Protein AF-A0AAE4A9Z0-F1 (afdb_monomer_lite)

Radius of gyration: 30.86 Å; chains: 1; bounding box: 72×74×95 Å

Secondary structure (DSSP, 8-state):
-HHHHHHHHHHHHHHHHHHHHHHHHHHHHHHHHHT----TT------------------------------------------PPP-------------------------------------TTSS--EEEEEEEGGGEEEEEEE-TT-TT-EEEEEETTEEEEEE--TTSEEEEEEE-SSSEEEEEEE-TTS-EEEEEEE-GGGGG--------SSS------EE-TT--TTSTTEEBTTBPPPHHHHHHTSS--

Foldseek 3Di:
DVVVVVVVVVVVVVVVVVVVVCCVVCVVVVCVVVVPPDPPPDDDDDDDDDDDDDDDDDDDDDDDDDDPPPPPPPPPDDDDDDPDDPPPVDDPPDDPDDDDPDDPPDDDDDDDPDDPDPDPPPPCVVWPWEKEWDQDAPQKIWIKIATQVQAQFWKWKDKPNDTDIDGAHRRRMDIDIGHHQDQWIWIWIATPVGHIYIYIDGRNCNVLDDDDDDDDDDDDPDWDWDQPPNDDPPDQRTDTPVRHDDSVCSNVVVDDD

Sequence (257 aa):
MSRIRHIAMIVGTFSVALGIGFVMQNGDALASRFGLDAPDGTARAGAEGITQALAPAAQSAVMRMNPALTAATTERAGSGPKPALPDTGQRPTMPGAPVRLAAIETDMPPKRPSVPAKDAEINSEACPVSVAGTPEDAAIVSLRISAPCHAGSPLILHHQGLRVSARADAQGAVTLDVPALAPTAVFVAAFPDGASAVGTVRVPDTGRYDRAVLQWRGVADVMLSAYEFGAGFGEAGHIYRGNTADAARAITGEGGS

pLDDT: mean 75.92, std 2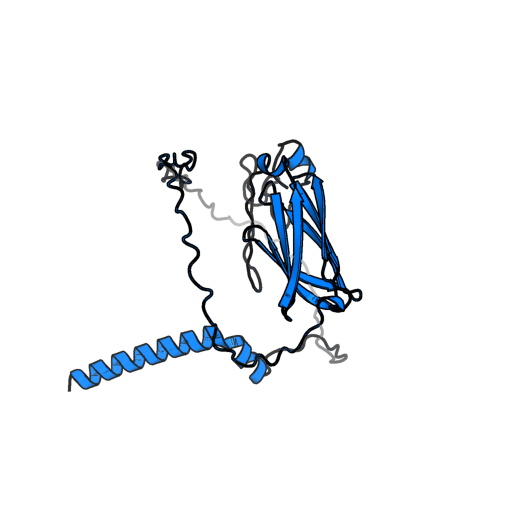2.63, range [33.03, 98.62]

Structure (mmCIF, N/CA/C/O backbone):
data_AF-A0AAE4A9Z0-F1
#
_entry.id   AF-A0AAE4A9Z0-F1
#
loop_
_atom_site.group_PDB
_atom_site.id
_atom_site.type_symbol
_atom_site.label_atom_id
_atom_site.label_alt_id
_atom_site.label_comp_id
_atom_site.label_asym_id
_atom_site.label_entity_id
_atom_site.label_seq_id
_atom_site.pdbx_PDB_ins_code
_atom_site.Cartn_x
_atom_site.Cartn_y
_atom_site.Cartn_z
_atom_site.occupancy
_atom_site.B_iso_or_equiv
_atom_site.auth_seq_id
_atom_site.auth_comp_id
_atom_site.auth_asym_id
_atom_site.auth_atom_id
_atom_site.pdbx_PDB_model_num
ATOM 1 N N . MET A 1 1 ? 11.406 60.363 14.217 1.00 56.72 1 MET A N 1
ATOM 2 C CA . MET A 1 1 ? 10.431 59.942 13.179 1.00 56.72 1 MET A CA 1
ATOM 3 C C . MET A 1 1 ? 10.826 58.690 12.375 1.00 56.72 1 MET A C 1
ATOM 5 O O . MET A 1 1 ? 9.928 58.010 11.901 1.00 56.72 1 MET A O 1
ATOM 9 N N . SER A 1 2 ? 12.112 58.321 12.246 1.00 71.00 2 SER A N 1
ATOM 10 C CA . SER A 1 2 ? 12.541 57.142 11.453 1.00 71.00 2 SER A CA 1
ATOM 11 C C . SER A 1 2 ? 12.136 55.774 12.053 1.00 71.00 2 SER A C 1
ATOM 13 O O . SER A 1 2 ? 11.613 54.916 11.347 1.00 71.00 2 SER A O 1
ATOM 15 N N . ARG A 1 3 ? 12.259 55.588 13.378 1.00 74.25 3 ARG A N 1
ATOM 16 C CA . ARG A 1 3 ? 11.953 54.300 14.041 1.00 74.25 3 ARG A CA 1
ATOM 17 C C . ARG A 1 3 ? 10.469 53.910 14.010 1.00 74.25 3 ARG A C 1
ATOM 19 O O . ARG A 1 3 ? 10.163 52.738 13.860 1.00 74.25 3 ARG A O 1
ATOM 26 N N . ILE A 1 4 ? 9.555 54.882 14.081 1.00 83.62 4 ILE A N 1
ATOM 27 C CA . ILE A 1 4 ? 8.099 54.634 14.030 1.00 83.62 4 ILE A CA 1
ATOM 28 C C . ILE A 1 4 ? 7.686 54.095 12.653 1.00 83.62 4 ILE A C 1
ATOM 30 O O . ILE A 1 4 ? 6.918 53.143 12.571 1.00 83.62 4 ILE A O 1
ATOM 34 N N . ARG A 1 5 ? 8.253 54.642 11.570 1.00 80.31 5 ARG A N 1
ATOM 35 C CA . ARG A 1 5 ? 8.020 54.145 10.203 1.00 80.31 5 ARG A CA 1
ATOM 36 C C . ARG A 1 5 ? 8.592 52.742 9.994 1.00 80.31 5 ARG A C 1
ATOM 38 O O . ARG A 1 5 ? 7.969 51.923 9.330 1.00 80.31 5 ARG A O 1
ATOM 45 N N . HIS A 1 6 ? 9.744 52.460 10.597 1.00 78.94 6 HIS A N 1
ATOM 46 C CA . HIS A 1 6 ? 10.371 51.143 10.527 1.00 78.94 6 HIS A CA 1
ATOM 47 C C . HIS A 1 6 ? 9.551 50.077 11.275 1.00 78.94 6 HIS A C 1
ATOM 49 O O . HIS A 1 6 ? 9.308 49.001 10.740 1.00 78.94 6 HIS A O 1
ATOM 55 N N . ILE A 1 7 ? 9.042 50.402 12.469 1.00 90.62 7 ILE A N 1
ATOM 56 C CA . ILE A 1 7 ? 8.152 49.511 13.230 1.00 90.62 7 ILE A CA 1
ATOM 57 C C . ILE A 1 7 ? 6.842 49.274 12.465 1.00 90.62 7 ILE A C 1
ATOM 59 O O . ILE A 1 7 ? 6.404 48.132 12.359 1.00 90.62 7 ILE A O 1
ATOM 63 N N . ALA A 1 8 ? 6.252 50.314 11.864 1.00 89.00 8 ALA A N 1
ATOM 64 C CA . ALA A 1 8 ? 5.031 50.176 11.068 1.00 89.00 8 ALA A CA 1
ATOM 65 C C . ALA A 1 8 ? 5.209 49.244 9.853 1.00 89.00 8 ALA A C 1
ATOM 67 O O . ALA A 1 8 ? 4.339 48.419 9.585 1.00 89.00 8 ALA A O 1
ATOM 68 N N . MET A 1 9 ? 6.351 49.318 9.159 1.00 89.94 9 MET A N 1
ATOM 69 C CA . MET A 1 9 ? 6.689 48.410 8.052 1.00 89.94 9 MET A CA 1
ATOM 70 C C . MET A 1 9 ? 6.815 46.949 8.508 1.00 89.94 9 MET A C 1
ATOM 72 O O . MET A 1 9 ? 6.269 46.052 7.862 1.00 89.94 9 MET A O 1
ATOM 76 N N . ILE A 1 10 ? 7.492 46.706 9.636 1.00 93.06 10 ILE A N 1
ATOM 77 C CA . ILE A 1 10 ? 7.663 45.353 10.188 1.00 93.06 10 ILE A CA 1
ATOM 78 C C . ILE A 1 10 ? 6.307 44.760 10.582 1.00 93.06 10 ILE A C 1
ATOM 80 O O . ILE A 1 10 ? 5.986 43.643 10.180 1.00 93.06 10 ILE A O 1
ATOM 84 N N . VAL A 1 11 ? 5.487 45.518 11.316 1.00 94.06 11 VAL A N 1
ATOM 85 C CA . VAL A 1 11 ? 4.162 45.060 11.764 1.00 94.06 11 VAL A CA 1
ATOM 86 C C . VAL A 1 11 ? 3.237 44.793 10.576 1.00 94.06 11 VAL A C 1
ATOM 88 O O . VAL A 1 11 ? 2.543 43.775 10.563 1.00 94.06 11 VAL A O 1
ATOM 91 N N . GLY A 1 12 ? 3.258 45.653 9.553 1.00 94.75 12 GLY A N 1
ATOM 92 C CA . GLY A 1 12 ? 2.477 45.453 8.332 1.00 94.75 12 GLY A CA 1
ATOM 93 C C . GLY A 1 12 ? 2.859 44.161 7.609 1.00 94.75 12 GLY A C 1
ATOM 94 O O . GLY A 1 12 ? 1.995 43.343 7.303 1.00 94.75 12 GLY A O 1
ATOM 95 N N . THR A 1 13 ? 4.159 43.930 7.417 1.00 92.06 13 THR A N 1
ATOM 96 C CA . THR A 1 13 ? 4.658 42.735 6.717 1.00 92.06 13 THR A CA 1
ATOM 97 C C . THR A 1 13 ? 4.323 41.460 7.488 1.00 92.06 13 THR A C 1
ATOM 99 O O . THR A 1 13 ? 3.860 40.481 6.905 1.00 92.06 13 THR A O 1
ATOM 102 N N . PHE A 1 14 ? 4.489 41.488 8.813 1.00 94.69 14 PHE A N 1
ATOM 103 C CA . PHE A 1 14 ? 4.166 40.351 9.667 1.00 94.69 14 PHE A CA 1
ATOM 104 C C . PHE A 1 14 ? 2.666 40.028 9.650 1.00 94.69 14 PHE A C 1
ATOM 106 O O . PHE A 1 14 ? 2.288 38.864 9.569 1.00 94.69 14 PHE A O 1
ATOM 113 N N . SER A 1 15 ? 1.810 41.053 9.649 1.00 94.00 15 SER A N 1
ATOM 114 C CA . SER A 1 15 ? 0.353 40.879 9.592 1.00 94.00 15 SER A CA 1
ATOM 115 C C . SER A 1 15 ? -0.101 40.248 8.273 1.00 94.00 15 SER A C 1
ATOM 117 O O . SER A 1 15 ? -0.948 39.359 8.280 1.00 94.00 15 SER A O 1
ATOM 119 N N . VAL A 1 16 ? 0.494 40.655 7.145 1.00 94.81 16 VAL A N 1
ATOM 120 C CA . VAL A 1 16 ? 0.200 40.062 5.828 1.00 94.81 16 VAL A CA 1
ATOM 121 C C . VAL A 1 16 ? 0.654 38.603 5.774 1.00 94.81 16 VAL A C 1
ATOM 123 O O . VAL A 1 16 ? -0.122 37.738 5.374 1.00 94.81 16 VAL A O 1
ATOM 126 N N . ALA A 1 17 ? 1.877 38.307 6.227 1.00 94.00 17 ALA A N 1
ATOM 127 C CA . ALA A 1 17 ? 2.399 36.941 6.246 1.00 94.00 17 ALA A CA 1
ATOM 128 C C . ALA A 1 17 ? 1.550 36.012 7.131 1.00 94.00 17 ALA A C 1
ATOM 130 O O . ALA A 1 17 ? 1.222 34.894 6.730 1.00 94.00 17 ALA A O 1
ATOM 131 N N . LEU A 1 18 ? 1.141 36.493 8.308 1.00 95.31 18 LEU A N 1
ATOM 132 C CA . LEU A 1 18 ? 0.295 35.741 9.230 1.00 95.31 18 LEU A CA 1
ATOM 133 C C . LEU A 1 18 ? -1.122 35.547 8.673 1.00 95.31 18 LEU A C 1
ATOM 135 O O . LEU A 1 18 ? -1.680 34.462 8.810 1.00 95.31 18 LEU A O 1
ATOM 139 N N . GLY A 1 19 ? -1.671 36.551 7.984 1.00 93.44 19 GLY A N 1
ATOM 140 C CA . GLY A 1 19 ? -2.956 36.447 7.290 1.00 93.44 19 GLY A CA 1
ATOM 141 C C . GLY A 1 19 ? -2.953 35.378 6.196 1.00 93.44 19 GLY A C 1
ATOM 142 O O . GLY A 1 19 ? -3.853 34.542 6.159 1.00 93.44 19 GLY A O 1
ATOM 143 N N . ILE A 1 20 ? -1.914 35.342 5.354 1.00 89.69 20 ILE A N 1
ATOM 144 C CA . ILE A 1 20 ? -1.771 34.319 4.304 1.00 89.69 20 ILE A CA 1
ATOM 145 C C . ILE A 1 20 ? -1.639 32.926 4.931 1.00 89.69 20 ILE A C 1
ATOM 147 O O . ILE A 1 20 ? -2.352 32.005 4.534 1.00 89.69 20 ILE A O 1
ATOM 151 N N . GLY A 1 21 ? -0.787 32.777 5.952 1.00 88.00 21 GLY A N 1
ATOM 152 C CA . GLY A 1 21 ? -0.628 31.509 6.667 1.00 88.00 21 GLY A CA 1
ATOM 153 C C . GLY A 1 21 ? -1.929 31.026 7.315 1.00 88.00 21 GLY A C 1
ATOM 154 O O . GLY A 1 21 ? -2.259 29.844 7.227 1.00 88.00 21 GLY A O 1
ATOM 155 N N . PHE A 1 22 ? -2.707 31.939 7.902 1.00 89.94 22 PHE A N 1
ATOM 156 C CA . PHE A 1 22 ? -3.997 31.625 8.512 1.00 89.94 22 PHE A CA 1
ATOM 157 C C . PHE A 1 22 ? -5.029 31.147 7.482 1.00 89.94 22 PHE A C 1
ATOM 159 O O . PHE A 1 22 ? -5.715 30.157 7.740 1.00 89.94 22 PHE A O 1
ATOM 166 N N . VAL A 1 23 ? -5.111 31.792 6.310 1.00 86.44 23 VAL A N 1
ATOM 167 C CA . VAL A 1 23 ? -6.012 31.373 5.220 1.00 86.44 23 VAL A CA 1
ATOM 168 C C . VAL A 1 23 ? -5.604 30.014 4.651 1.00 86.44 23 VAL A C 1
ATOM 170 O O . VAL A 1 23 ? -6.466 29.161 4.467 1.00 86.44 23 VAL A O 1
ATOM 173 N N . MET A 1 24 ? -4.308 29.766 4.437 1.00 89.00 24 MET A N 1
ATOM 174 C CA . MET A 1 24 ? -3.838 28.472 3.922 1.00 89.00 24 MET A CA 1
ATOM 175 C C . MET A 1 24 ? -4.114 27.314 4.888 1.00 89.00 24 MET A C 1
ATOM 177 O O . MET A 1 24 ? -4.364 26.198 4.445 1.00 89.00 24 MET A O 1
ATOM 181 N N . GLN A 1 25 ? -4.079 27.563 6.199 1.00 83.12 25 GLN A N 1
ATOM 182 C CA . GLN A 1 25 ? -4.311 26.526 7.208 1.00 83.12 25 GLN A CA 1
ATOM 183 C C . GLN A 1 25 ? -5.796 26.310 7.537 1.00 83.12 25 GLN A C 1
ATOM 185 O O . GLN A 1 25 ? -6.158 25.218 7.962 1.00 83.12 25 GLN A O 1
ATOM 190 N N . ASN A 1 26 ? -6.653 27.324 7.355 1.00 83.38 26 ASN A N 1
ATOM 191 C CA . ASN A 1 26 ? -8.054 27.296 7.805 1.00 83.38 26 ASN A CA 1
ATOM 192 C C . ASN A 1 26 ? -9.087 27.533 6.684 1.00 83.38 26 ASN A C 1
ATOM 194 O O . ASN A 1 26 ? -10.263 27.746 6.985 1.00 83.38 26 ASN A O 1
ATOM 198 N N . GLY A 1 27 ? -8.683 27.508 5.410 1.00 75.06 27 GLY A N 1
ATOM 199 C CA . GLY A 1 27 ? -9.557 27.783 4.259 1.00 75.06 27 GLY A CA 1
ATOM 200 C C . GLY A 1 27 ? -10.831 26.931 4.228 1.00 75.06 27 GLY A C 1
ATOM 201 O O . GLY A 1 27 ? -11.923 27.473 4.064 1.00 75.06 27 GLY A O 1
ATOM 202 N N . ASP A 1 28 ? -10.720 25.633 4.517 1.00 71.56 28 ASP A N 1
ATOM 203 C CA . ASP A 1 28 ? -11.863 24.703 4.547 1.00 71.56 28 ASP A CA 1
ATOM 204 C C . ASP A 1 28 ? -12.853 25.016 5.690 1.00 71.56 28 ASP A C 1
ATOM 206 O O . ASP A 1 28 ? -14.075 24.887 5.555 1.00 71.56 28 ASP A O 1
ATOM 210 N N . ALA A 1 29 ? -12.343 25.497 6.828 1.00 71.25 29 ALA A N 1
ATOM 211 C CA . ALA A 1 29 ? -13.162 25.908 7.969 1.00 71.25 29 ALA A CA 1
ATOM 212 C C . ALA A 1 29 ? -13.893 27.242 7.721 1.00 71.25 29 ALA A C 1
ATOM 214 O O . ALA A 1 29 ? -14.934 27.494 8.327 1.00 71.25 29 ALA A O 1
ATOM 215 N N . LEU A 1 30 ? -13.366 28.098 6.835 1.00 67.56 30 LEU A N 1
ATOM 216 C CA . LEU A 1 30 ? -14.071 29.286 6.354 1.00 67.56 30 LEU A CA 1
ATOM 217 C C . LEU A 1 30 ? -15.134 28.911 5.311 1.00 67.56 30 LEU A C 1
ATOM 219 O O . LEU A 1 30 ? -16.270 29.366 5.426 1.00 67.56 30 LEU A O 1
ATOM 223 N N . ALA A 1 31 ? -14.798 28.063 4.334 1.00 65.00 31 ALA A N 1
ATOM 224 C CA . ALA A 1 31 ? -15.710 27.652 3.262 1.00 65.00 31 ALA A CA 1
ATOM 225 C C . ALA A 1 31 ? -17.000 27.009 3.807 1.00 65.00 31 ALA A C 1
ATOM 227 O O . ALA A 1 31 ? -18.102 27.407 3.425 1.00 65.00 31 ALA A O 1
ATOM 228 N N . SER A 1 32 ? -16.866 26.132 4.808 1.00 70.31 32 SER A N 1
ATOM 229 C CA . SER A 1 32 ? -17.999 25.495 5.502 1.00 70.31 32 SER A CA 1
ATOM 230 C C . SER A 1 32 ? -18.892 26.466 6.289 1.00 70.31 32 SER A C 1
ATOM 232 O O . SER A 1 32 ? -20.053 26.161 6.551 1.00 70.31 32 SER A O 1
ATOM 234 N N . ARG A 1 33 ? -18.391 27.653 6.654 1.00 68.44 33 ARG A N 1
ATOM 235 C CA . ARG A 1 33 ? -19.165 28.689 7.364 1.00 68.44 33 ARG A CA 1
ATOM 236 C C . ARG A 1 33 ? -19.839 29.688 6.431 1.00 68.44 33 ARG A C 1
ATOM 238 O O . ARG A 1 33 ? -20.841 30.281 6.820 1.00 68.44 33 ARG A O 1
ATOM 245 N N . PHE A 1 34 ? -19.302 29.869 5.225 1.00 72.44 34 PHE A N 1
ATOM 246 C CA . PHE A 1 34 ? -19.879 30.744 4.203 1.00 72.44 34 PHE A CA 1
ATOM 247 C C . PHE A 1 34 ? -20.814 30.016 3.231 1.00 72.44 34 PHE A C 1
ATOM 249 O O . PHE A 1 34 ? -21.422 30.673 2.392 1.00 72.44 34 PHE A O 1
ATOM 256 N N . GLY A 1 35 ? -20.973 28.692 3.361 1.00 52.81 35 GLY A N 1
ATOM 257 C CA . GLY A 1 35 ? -21.965 27.925 2.602 1.00 52.81 35 GLY A CA 1
ATOM 258 C C . GLY A 1 35 ? -21.758 27.994 1.087 1.00 52.81 35 GLY A C 1
ATOM 259 O O . GLY A 1 35 ? -22.730 27.959 0.341 1.00 52.81 35 GLY A O 1
ATOM 260 N N . LEU A 1 36 ? -20.505 28.130 0.638 1.00 56.94 36 LEU A N 1
ATOM 261 C CA . LEU A 1 36 ? -20.147 28.206 -0.785 1.00 56.94 36 LEU A CA 1
ATOM 262 C C . LEU A 1 36 ? -20.011 26.827 -1.452 1.00 56.94 36 LEU A C 1
ATOM 264 O O . LEU A 1 36 ? -19.588 26.747 -2.604 1.00 56.94 36 LEU A O 1
ATOM 268 N N . ASP A 1 37 ? -20.411 25.755 -0.769 1.00 53.84 37 ASP A N 1
ATOM 269 C CA . ASP A 1 37 ? -20.602 24.454 -1.401 1.00 53.84 37 ASP A CA 1
ATOM 270 C C . ASP A 1 37 ? -21.896 24.492 -2.223 1.00 53.84 37 ASP A C 1
ATOM 272 O O . ASP A 1 37 ? -23.004 24.451 -1.684 1.00 53.84 37 ASP A O 1
ATOM 276 N N . ALA A 1 38 ? -21.751 24.598 -3.545 1.00 48.78 38 ALA A N 1
ATOM 277 C CA . ALA A 1 38 ? -22.830 24.359 -4.493 1.00 48.78 38 ALA A CA 1
ATOM 278 C C . ALA A 1 38 ? -23.310 22.898 -4.361 1.00 48.78 38 ALA A C 1
ATOM 280 O O . ALA A 1 38 ? -22.514 21.977 -4.563 1.00 48.78 38 ALA A O 1
ATOM 281 N N . PRO A 1 39 ? -24.590 22.642 -4.035 1.00 45.22 39 PRO A N 1
ATOM 282 C CA . PRO A 1 39 ? -25.128 21.293 -4.013 1.00 45.22 39 PRO A CA 1
ATOM 283 C C . PRO A 1 39 ? -25.597 20.903 -5.420 1.00 45.22 39 PRO A C 1
ATOM 285 O O . PRO A 1 39 ? -26.792 20.949 -5.719 1.00 45.22 39 PRO A O 1
ATOM 288 N N . ASP A 1 40 ? -24.684 20.470 -6.286 1.00 42.66 40 ASP A N 1
ATOM 289 C CA . ASP A 1 40 ? -25.075 19.874 -7.569 1.00 42.66 40 ASP A CA 1
ATOM 290 C C . ASP A 1 40 ? -25.454 18.403 -7.364 1.00 42.66 40 ASP A C 1
ATOM 292 O O . ASP A 1 40 ? -24.683 17.468 -7.562 1.00 42.66 40 ASP A O 1
ATOM 296 N N . GLY A 1 41 ? -26.691 18.222 -6.905 1.00 48.53 41 GLY A N 1
ATOM 297 C CA . GLY A 1 41 ? -27.319 16.920 -6.709 1.00 48.53 41 GLY A CA 1
ATOM 298 C C . GLY A 1 41 ? -28.846 16.955 -6.665 1.00 48.53 41 GLY A C 1
ATOM 299 O O . GLY A 1 41 ? -29.456 15.979 -6.239 1.00 48.53 41 GLY A O 1
ATOM 300 N N . THR A 1 42 ? -29.495 18.046 -7.091 1.00 35.31 42 THR A N 1
ATOM 301 C CA . THR A 1 42 ? -30.963 18.080 -7.191 1.00 35.31 42 THR A CA 1
ATOM 302 C C . THR A 1 42 ? -31.425 18.422 -8.598 1.00 35.31 42 THR A C 1
ATOM 304 O O . THR A 1 42 ? -31.248 19.527 -9.102 1.00 35.31 42 THR A O 1
ATOM 307 N N . ALA A 1 43 ? -32.052 17.431 -9.230 1.00 39.53 43 ALA A N 1
ATOM 308 C CA . ALA A 1 43 ? -32.836 17.606 -10.436 1.00 39.53 43 ALA A CA 1
ATOM 309 C C . ALA A 1 43 ? -33.895 18.698 -10.219 1.00 39.53 43 ALA A C 1
ATOM 311 O O . ALA A 1 43 ? -34.710 18.615 -9.297 1.00 39.53 43 ALA A O 1
ATOM 312 N N . ARG A 1 44 ? -33.921 19.695 -11.107 1.00 37.34 44 ARG A N 1
ATOM 313 C CA . ARG A 1 44 ? -35.072 20.578 -11.288 1.00 37.34 44 ARG A CA 1
ATOM 314 C C . ARG A 1 44 ? -35.492 20.544 -12.749 1.00 37.34 44 ARG A C 1
ATOM 316 O O . ARG A 1 44 ? -34.753 20.941 -13.643 1.00 37.34 44 ARG A O 1
ATOM 323 N N . ALA A 1 45 ? -36.689 20.015 -12.953 1.00 35.41 45 ALA A N 1
ATOM 324 C CA . ALA A 1 45 ? -37.441 20.124 -14.184 1.00 35.41 45 ALA A CA 1
ATOM 325 C C . ALA A 1 45 ? -37.850 21.586 -14.442 1.00 35.41 45 ALA A C 1
ATOM 327 O O . ALA A 1 45 ? -38.194 22.302 -13.502 1.00 35.41 45 ALA A O 1
ATOM 328 N N . GLY A 1 46 ? -37.886 21.959 -15.724 1.00 38.50 46 GLY A N 1
ATOM 329 C CA . GLY A 1 46 ? -38.740 23.019 -16.264 1.00 38.50 46 GLY A CA 1
ATOM 330 C C . GLY A 1 46 ? -38.194 24.446 -16.216 1.00 38.50 46 GLY A C 1
ATOM 331 O O . GLY A 1 46 ? -38.463 25.179 -15.272 1.00 38.50 46 GLY A O 1
ATOM 332 N N . ALA A 1 47 ? -37.550 24.876 -17.302 1.00 36.84 47 ALA A N 1
ATOM 333 C CA . ALA A 1 47 ? -37.663 26.248 -17.793 1.00 36.84 47 ALA A CA 1
ATOM 334 C C . ALA A 1 47 ? -37.524 26.240 -19.322 1.00 36.84 47 ALA A C 1
ATOM 336 O O . ALA A 1 47 ? -36.569 25.703 -19.882 1.00 36.84 47 ALA A O 1
ATOM 337 N N . GLU A 1 48 ? -38.553 26.764 -19.971 1.00 37.12 48 GLU A N 1
ATOM 338 C CA . GLU A 1 48 ? -38.788 26.778 -21.406 1.00 37.12 48 GLU A CA 1
ATOM 339 C C . GLU A 1 48 ? -37.845 27.739 -22.152 1.00 37.12 48 GLU A C 1
ATOM 341 O O . GLU A 1 48 ? -37.569 28.842 -21.692 1.00 37.12 48 GLU A O 1
ATOM 346 N N . GLY A 1 49 ? -37.450 27.329 -23.362 1.00 34.78 49 GLY A N 1
ATOM 347 C CA . GLY A 1 49 ? -37.392 28.206 -24.532 1.00 34.78 49 GLY A CA 1
ATOM 348 C C . GLY A 1 49 ? -36.154 29.079 -24.738 1.00 34.78 49 GLY A C 1
ATOM 349 O O . GLY A 1 49 ? -36.180 30.252 -24.395 1.00 34.78 49 GLY A O 1
ATOM 350 N N . ILE A 1 50 ? -35.177 28.576 -25.507 1.00 36.53 50 ILE A N 1
ATOM 351 C CA . ILE A 1 50 ? -34.544 29.363 -26.583 1.00 36.53 50 ILE A CA 1
ATOM 352 C C . ILE A 1 50 ? -34.334 28.446 -27.798 1.00 36.53 50 ILE A C 1
ATOM 354 O O . ILE A 1 50 ? -33.622 27.447 -27.746 1.00 36.53 50 ILE A O 1
ATOM 358 N N . THR A 1 51 ? -35.005 28.791 -28.893 1.00 33.03 51 THR A N 1
ATOM 359 C CA . THR A 1 51 ? -34.939 28.157 -30.214 1.00 33.03 51 THR A CA 1
ATOM 360 C C . THR A 1 51 ? -33.548 28.253 -30.835 1.00 33.03 51 THR A C 1
ATOM 362 O O . THR A 1 51 ? -33.002 29.344 -30.994 1.00 33.03 51 THR A O 1
ATOM 365 N N . GLN A 1 52 ? -33.018 27.111 -31.264 1.00 38.75 52 GLN A N 1
ATOM 366 C CA . GLN A 1 52 ? -31.785 26.999 -32.033 1.00 38.75 52 GLN A CA 1
ATOM 367 C C . GLN A 1 52 ? -32.117 27.130 -33.528 1.00 38.75 52 GLN A C 1
ATOM 369 O O . GLN A 1 52 ? -32.809 26.284 -34.094 1.00 38.75 52 GLN A O 1
ATOM 374 N N . ALA A 1 53 ? -31.673 28.217 -34.163 1.00 35.66 53 ALA A N 1
ATOM 375 C CA . ALA A 1 53 ? -31.847 28.426 -35.599 1.00 35.66 53 ALA A CA 1
ATOM 376 C C . ALA A 1 53 ? -30.845 27.570 -36.397 1.00 35.66 53 ALA A C 1
ATOM 378 O O . ALA A 1 53 ? -29.645 27.578 -36.122 1.00 35.66 53 ALA A O 1
ATOM 379 N N . LEU A 1 54 ? -31.357 26.837 -37.386 1.00 37.72 54 LEU A N 1
ATOM 380 C CA . LEU A 1 54 ? -30.610 25.988 -38.315 1.00 37.72 54 LEU A CA 1
ATOM 381 C C . LEU A 1 54 ? -30.321 26.709 -39.648 1.00 37.72 54 LEU A C 1
ATOM 383 O O . LEU A 1 54 ? -31.237 27.273 -40.240 1.00 37.72 54 LEU A O 1
ATOM 387 N N . ALA A 1 55 ? -29.088 26.491 -40.142 1.00 36.53 55 ALA A N 1
ATOM 388 C CA . ALA A 1 55 ? -28.643 26.402 -41.553 1.00 36.53 55 ALA A CA 1
ATOM 389 C C . ALA A 1 55 ? -28.442 27.733 -42.344 1.00 36.53 55 ALA A C 1
ATOM 391 O O . ALA A 1 55 ? -29.153 28.696 -42.077 1.00 36.53 55 ALA A O 1
ATOM 392 N N . PRO A 1 56 ? -27.490 27.823 -43.319 1.00 38.59 56 PRO A N 1
ATOM 393 C CA . PRO A 1 56 ? -27.154 26.767 -44.283 1.00 38.59 56 PRO A CA 1
ATOM 394 C C . PRO A 1 56 ? -25.665 26.463 -44.538 1.00 38.59 56 PRO A C 1
ATOM 396 O O . PRO A 1 56 ? -24.744 27.120 -44.062 1.00 38.59 56 PRO A O 1
ATOM 399 N N . ALA A 1 57 ? -25.481 25.387 -45.305 1.00 37.53 57 ALA A N 1
ATOM 400 C CA . ALA A 1 57 ? -24.226 24.771 -45.697 1.00 37.53 57 ALA A CA 1
ATOM 401 C C . ALA A 1 57 ? -23.513 25.460 -46.880 1.00 37.53 57 ALA A C 1
ATOM 403 O O . ALA A 1 57 ? -24.146 26.038 -47.759 1.00 37.53 57 ALA A O 1
ATOM 404 N N . ALA A 1 58 ? -22.197 25.216 -46.901 1.00 40.34 58 ALA A N 1
ATOM 405 C CA . ALA A 1 58 ? -21.264 25.112 -48.028 1.00 40.34 58 ALA A CA 1
ATOM 406 C C . ALA A 1 58 ? -20.950 26.355 -48.878 1.00 40.34 58 ALA A C 1
ATOM 408 O O . ALA A 1 58 ? -21.726 26.721 -49.752 1.00 40.34 58 ALA A O 1
ATOM 409 N N . GLN A 1 59 ? -19.700 26.835 -48.769 1.00 38.41 59 GLN A N 1
ATOM 410 C CA . GLN A 1 59 ? -18.870 27.166 -49.938 1.00 38.41 59 GLN A CA 1
ATOM 411 C C . GLN A 1 59 ? -17.411 26.759 -49.692 1.00 38.41 59 GLN A C 1
ATOM 413 O O . GLN A 1 59 ? -16.787 27.160 -48.711 1.00 38.41 59 GLN A O 1
ATOM 418 N N . SER A 1 60 ? -16.881 25.951 -50.609 1.00 45.03 60 SER A N 1
ATOM 419 C CA . SER A 1 60 ? -15.459 25.653 -50.746 1.00 45.03 60 SER A CA 1
ATOM 420 C C . SER A 1 60 ? -14.686 26.928 -51.082 1.00 45.03 60 SER A C 1
ATOM 422 O O . SER A 1 60 ? -15.007 27.600 -52.060 1.00 45.03 60 SER A O 1
ATOM 424 N N . ALA A 1 61 ? -13.620 27.215 -50.336 1.00 40.16 61 ALA A N 1
ATOM 425 C CA . ALA A 1 61 ? -12.588 28.158 -50.747 1.00 40.16 61 ALA A CA 1
ATOM 426 C C . ALA A 1 61 ? -11.224 27.465 -50.683 1.00 40.16 61 ALA A C 1
ATOM 428 O O . ALA A 1 61 ? -10.758 27.010 -49.641 1.00 40.16 61 ALA A O 1
ATOM 429 N N . VAL A 1 62 ? -10.635 27.348 -51.864 1.00 38.12 62 VAL A N 1
ATOM 430 C CA . VAL A 1 62 ? -9.332 26.770 -52.169 1.00 38.12 62 VAL A CA 1
ATOM 431 C C . VAL A 1 62 ? -8.212 27.688 -51.666 1.00 38.12 62 VAL A C 1
ATOM 433 O O . VAL A 1 62 ? -8.252 28.890 -51.903 1.00 38.12 62 VAL A O 1
ATOM 436 N N . MET A 1 63 ? -7.208 27.070 -51.031 1.00 37.28 63 MET A N 1
ATOM 437 C CA . MET A 1 63 ? -5.780 27.428 -50.995 1.00 37.28 63 MET A CA 1
ATOM 438 C C . MET A 1 63 ? -5.404 28.905 -50.781 1.00 37.28 63 MET A C 1
ATOM 440 O O . MET A 1 63 ? -5.517 29.717 -51.695 1.00 37.28 63 MET A O 1
ATOM 444 N N . ARG A 1 64 ? -4.720 29.186 -49.662 1.00 37.25 64 ARG A N 1
ATOM 445 C CA . ARG A 1 64 ? -3.533 30.065 -49.636 1.00 37.25 64 ARG A CA 1
ATOM 446 C C . ARG A 1 64 ? -2.665 29.774 -48.400 1.00 37.25 64 ARG A C 1
ATOM 448 O O . ARG A 1 64 ? -3.014 30.152 -47.294 1.00 37.25 64 ARG A O 1
ATOM 455 N N . MET A 1 65 ? -1.545 29.094 -48.663 1.00 42.19 65 MET A N 1
ATOM 456 C CA . MET A 1 65 ? -0.247 29.125 -47.967 1.00 42.19 65 MET A CA 1
ATOM 457 C C . MET A 1 65 ? -0.241 29.102 -46.421 1.00 42.19 65 MET A C 1
ATOM 459 O O . MET A 1 65 ? -0.384 30.131 -45.766 1.00 42.19 65 MET A O 1
ATOM 463 N N . ASN A 1 66 ? 0.094 27.941 -45.845 1.00 49.41 66 ASN A N 1
ATOM 464 C CA . ASN A 1 66 ? 0.705 27.886 -44.513 1.00 49.41 66 ASN A CA 1
ATOM 465 C C . ASN A 1 66 ? 2.039 28.656 -44.532 1.00 49.41 66 ASN A C 1
ATOM 467 O O . ASN A 1 66 ? 2.823 28.458 -45.468 1.00 49.41 66 ASN A O 1
ATOM 471 N N . PRO A 1 67 ? 2.383 29.443 -43.498 1.00 44.31 67 PRO A N 1
ATOM 472 C CA . PRO A 1 67 ? 3.782 29.722 -43.231 1.00 44.31 67 PRO A CA 1
ATOM 473 C C . PRO A 1 67 ? 4.450 28.401 -42.837 1.00 44.31 67 PRO A C 1
ATOM 475 O O . PRO A 1 67 ? 4.085 27.766 -41.847 1.00 44.31 67 PRO A O 1
ATOM 478 N N . ALA A 1 68 ? 5.411 27.963 -43.648 1.00 40.72 68 A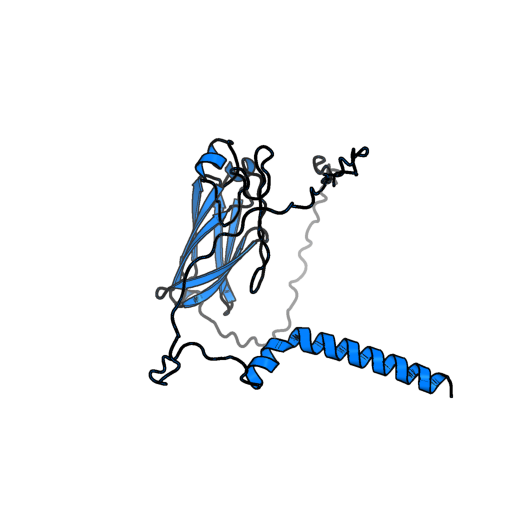LA A N 1
ATOM 479 C CA . ALA A 1 68 ? 6.331 26.909 -43.266 1.00 40.72 68 ALA A CA 1
ATOM 480 C C . ALA A 1 68 ? 7.058 27.360 -41.991 1.00 40.72 68 ALA A C 1
ATOM 482 O O . ALA A 1 68 ? 7.866 28.287 -42.021 1.00 40.72 68 ALA A O 1
ATOM 483 N N . LEU A 1 69 ? 6.750 26.721 -40.862 1.00 38.97 69 LEU A N 1
ATOM 484 C CA . LEU A 1 69 ? 7.609 26.755 -39.688 1.00 38.97 69 LEU A CA 1
ATOM 485 C C . LEU A 1 69 ? 8.856 25.952 -40.046 1.00 38.97 69 LEU A C 1
ATOM 487 O O . LEU A 1 69 ? 8.884 24.727 -39.963 1.00 38.97 69 LEU A O 1
ATOM 491 N N . THR A 1 70 ? 9.871 26.667 -40.516 1.00 42.44 70 THR A N 1
ATOM 492 C CA . THR A 1 70 ? 11.238 26.177 -40.631 1.00 42.44 70 THR A CA 1
ATOM 493 C C . THR A 1 70 ? 11.642 25.637 -39.265 1.00 42.44 70 THR A C 1
ATOM 495 O O . THR A 1 70 ? 11.800 26.398 -38.309 1.00 42.44 70 THR A O 1
ATOM 498 N N . ALA A 1 71 ? 11.768 24.314 -39.163 1.00 43.91 71 ALA A N 1
ATOM 499 C CA . ALA A 1 71 ? 12.386 23.674 -38.020 1.00 43.91 71 ALA A CA 1
ATOM 500 C C . ALA A 1 71 ? 13.810 24.224 -37.908 1.00 43.91 71 ALA A C 1
ATOM 502 O O . ALA A 1 71 ? 14.660 23.967 -38.760 1.00 43.91 71 ALA A O 1
ATOM 503 N N . ALA A 1 72 ? 14.058 25.029 -36.878 1.00 41.78 72 ALA A N 1
ATOM 504 C CA . ALA A 1 72 ? 15.411 25.352 -36.483 1.00 41.78 72 ALA A CA 1
ATOM 505 C C . ALA A 1 72 ? 16.039 24.054 -35.967 1.00 41.78 72 ALA A C 1
ATOM 507 O O . ALA A 1 72 ? 15.813 23.655 -34.823 1.00 41.78 72 ALA A O 1
ATOM 508 N N . THR A 1 73 ? 16.805 23.380 -36.826 1.00 43.38 73 THR A N 1
ATOM 509 C CA . THR A 1 73 ? 17.769 22.361 -36.413 1.00 43.38 73 THR A CA 1
ATOM 510 C C . THR A 1 73 ? 18.774 23.054 -35.510 1.00 43.38 73 THR A C 1
ATOM 512 O O . THR A 1 73 ? 19.765 23.625 -35.955 1.00 43.38 73 THR A O 1
ATOM 515 N N . THR A 1 74 ? 18.472 23.069 -34.219 1.00 40.16 74 THR A N 1
ATOM 516 C CA . THR A 1 74 ? 19.460 23.409 -33.211 1.00 40.16 74 THR A CA 1
ATOM 517 C C . THR A 1 74 ? 20.249 22.129 -33.007 1.00 40.16 74 THR A C 1
ATOM 519 O O . THR A 1 74 ? 19.763 21.199 -32.364 1.00 40.16 74 THR A O 1
ATOM 522 N N . GLU A 1 75 ? 21.439 22.050 -33.603 1.00 46.97 75 GLU A N 1
ATOM 523 C CA . GLU A 1 75 ? 22.446 21.095 -33.155 1.00 46.97 75 GLU A CA 1
ATOM 524 C C . GLU A 1 75 ? 22.678 21.351 -31.667 1.00 46.97 75 GLU A C 1
ATOM 526 O O . GLU A 1 75 ? 23.331 22.314 -31.262 1.00 46.97 75 GLU A O 1
ATOM 531 N N . ARG A 1 76 ? 22.081 20.508 -30.825 1.00 42.75 76 ARG A N 1
ATOM 532 C CA . ARG A 1 76 ? 22.331 20.526 -29.391 1.00 42.75 76 ARG A CA 1
ATOM 533 C C . ARG A 1 76 ? 23.649 19.810 -29.137 1.00 42.75 76 ARG A C 1
ATOM 535 O O . ARG A 1 76 ? 23.682 18.669 -28.691 1.00 42.75 76 ARG A O 1
ATOM 542 N N . ALA A 1 77 ? 24.741 20.505 -29.431 1.00 48.16 77 ALA A N 1
ATOM 543 C CA . ALA A 1 77 ? 26.021 20.219 -28.815 1.00 48.16 77 ALA A CA 1
ATOM 544 C C . ALA A 1 77 ? 25.905 20.528 -27.314 1.00 48.16 77 ALA A C 1
ATOM 546 O O . ALA A 1 77 ? 25.545 21.638 -26.923 1.00 48.16 77 ALA A O 1
ATOM 547 N N . GLY A 1 78 ? 26.195 19.533 -26.477 1.00 43.88 78 GLY A N 1
ATOM 548 C CA . GLY A 1 78 ? 26.333 19.709 -25.034 1.00 43.88 78 GLY A CA 1
ATOM 549 C C . GLY A 1 78 ? 25.331 18.900 -24.225 1.00 43.88 78 GLY A C 1
ATOM 550 O O . GLY A 1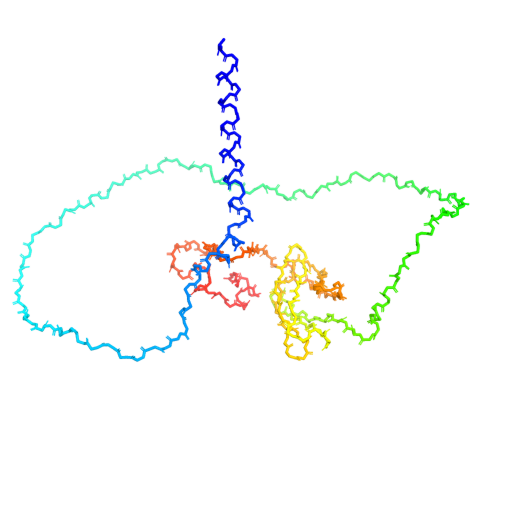 78 ? 24.258 19.381 -23.860 1.00 43.88 78 GLY A O 1
ATOM 551 N N . SER A 1 79 ? 25.738 17.676 -23.897 1.00 54.25 79 SER A N 1
ATOM 552 C CA . SER A 1 79 ? 25.250 16.911 -22.757 1.00 54.25 79 SER A CA 1
ATOM 553 C C . SER A 1 79 ? 25.254 17.797 -21.509 1.00 54.25 79 SER A C 1
ATOM 555 O O . SER A 1 79 ? 26.304 18.075 -20.933 1.00 54.25 79 SER A O 1
ATOM 557 N N . GLY A 1 80 ? 24.077 18.260 -21.093 1.00 52.88 80 GLY A N 1
ATOM 558 C CA . GLY A 1 80 ? 23.899 18.750 -19.730 1.00 52.88 80 GLY A CA 1
ATOM 559 C C . GLY A 1 80 ? 24.130 17.596 -18.747 1.00 52.88 80 GLY A C 1
ATOM 560 O O . GLY A 1 80 ? 23.926 16.435 -19.123 1.00 52.88 80 GLY A O 1
ATOM 561 N N . PRO A 1 81 ? 24.565 17.867 -17.506 1.00 53.12 81 PRO A N 1
ATOM 562 C CA . PRO A 1 81 ? 24.750 16.811 -16.527 1.00 53.12 81 PRO A CA 1
ATOM 563 C C . PRO A 1 81 ? 23.399 16.134 -16.286 1.00 53.12 81 PRO A C 1
ATOM 565 O O . PRO A 1 81 ? 22.443 16.752 -15.818 1.00 53.12 81 PRO A O 1
ATOM 568 N N . LYS A 1 82 ? 23.317 14.853 -16.652 1.00 55.91 82 LYS A N 1
ATOM 569 C CA . LYS A 1 82 ? 22.221 13.970 -16.254 1.00 55.91 82 LYS A CA 1
ATOM 570 C C . LYS A 1 82 ? 22.187 13.992 -14.718 1.00 55.91 82 LYS A C 1
ATOM 572 O O . LYS A 1 82 ? 23.261 13.859 -14.126 1.00 55.91 82 LYS A O 1
ATOM 577 N N . PRO A 1 83 ? 21.032 14.166 -14.054 1.00 49.16 83 PRO A N 1
ATOM 578 C CA . PRO A 1 83 ? 20.960 13.979 -12.612 1.00 49.16 83 PRO A CA 1
ATOM 579 C C . PRO A 1 83 ? 21.397 12.545 -12.311 1.00 49.16 83 PRO A C 1
ATOM 581 O O . PRO A 1 83 ? 20.696 11.589 -12.641 1.00 49.16 83 PRO A O 1
ATOM 584 N N . ALA A 1 84 ? 22.607 12.385 -11.786 1.00 56.91 84 ALA A N 1
ATOM 585 C CA . ALA A 1 84 ? 23.079 11.101 -11.313 1.00 56.91 84 ALA A CA 1
ATOM 586 C C . ALA A 1 84 ? 22.358 10.827 -9.994 1.00 56.91 84 ALA A C 1
ATOM 588 O O . ALA A 1 84 ? 22.429 11.642 -9.070 1.00 56.91 84 ALA A O 1
ATOM 589 N N . LEU A 1 85 ? 21.651 9.699 -9.907 1.00 53.31 85 LEU A N 1
ATOM 590 C CA . LEU A 1 85 ? 21.306 9.166 -8.597 1.00 53.31 85 LEU A CA 1
ATOM 591 C C . LEU A 1 85 ? 22.623 8.916 -7.845 1.00 53.31 85 LEU A C 1
ATOM 593 O O . LEU A 1 85 ? 23.578 8.435 -8.463 1.00 53.31 85 LEU A O 1
ATOM 597 N N . PRO A 1 86 ? 22.711 9.259 -6.549 1.00 55.97 86 PRO A N 1
ATOM 598 C CA . PRO A 1 86 ? 23.888 8.935 -5.764 1.00 55.97 86 PRO A CA 1
ATOM 599 C C . PRO A 1 86 ? 24.102 7.422 -5.804 1.00 55.97 86 PRO A C 1
ATOM 601 O O . PRO A 1 86 ? 23.180 6.650 -5.532 1.00 55.97 86 PRO A O 1
ATOM 604 N N . ASP A 1 87 ? 25.318 7.012 -6.156 1.00 61.97 87 ASP A N 1
ATOM 605 C CA . ASP A 1 87 ? 25.748 5.627 -6.039 1.00 61.97 87 ASP A CA 1
ATOM 606 C C . ASP A 1 87 ? 25.691 5.239 -4.556 1.00 61.97 87 ASP A C 1
ATOM 608 O O . ASP A 1 87 ? 26.521 5.642 -3.741 1.00 61.97 87 ASP A O 1
ATOM 612 N N . THR A 1 88 ? 24.631 4.527 -4.187 1.00 61.06 88 THR A N 1
ATOM 613 C CA . THR A 1 88 ? 24.426 3.992 -2.837 1.00 61.06 88 THR A CA 1
ATOM 614 C C . THR A 1 88 ? 24.882 2.534 -2.745 1.00 61.06 88 THR A C 1
ATOM 616 O O . THR A 1 88 ? 24.569 1.849 -1.774 1.00 61.06 88 THR A O 1
ATOM 619 N N . GLY A 1 89 ? 25.687 2.061 -3.710 1.00 54.31 89 GLY A N 1
ATOM 620 C CA . GLY A 1 89 ? 26.252 0.712 -3.723 1.00 54.31 89 GLY A CA 1
ATOM 621 C C . GLY A 1 89 ? 27.199 0.405 -2.558 1.00 54.31 89 GLY A C 1
ATOM 622 O O . GLY A 1 89 ? 27.469 -0.764 -2.272 1.00 54.31 89 GLY A O 1
ATOM 623 N N . GLN A 1 90 ? 27.662 1.417 -1.820 1.00 51.59 90 GLN A N 1
ATOM 624 C CA . GLN A 1 90 ? 28.498 1.202 -0.647 1.00 51.59 90 GLN A CA 1
ATOM 625 C C . GLN A 1 90 ? 27.633 1.001 0.603 1.00 51.59 90 GLN A C 1
ATOM 627 O O . GLN A 1 90 ? 27.226 1.950 1.277 1.00 51.59 90 GLN A O 1
ATOM 632 N N . ARG A 1 91 ? 27.391 -0.266 0.958 1.00 50.94 91 ARG A N 1
ATOM 633 C CA . ARG A 1 91 ? 26.922 -0.618 2.304 1.00 50.94 91 ARG A CA 1
ATOM 634 C C . ARG A 1 91 ? 27.928 -0.034 3.315 1.00 50.94 91 ARG A C 1
ATOM 636 O O . ARG A 1 91 ? 29.118 -0.325 3.181 1.00 50.94 91 ARG A O 1
ATOM 643 N N . PRO A 1 92 ? 27.513 0.768 4.312 1.00 52.44 92 PRO A N 1
ATOM 644 C CA . PRO A 1 92 ? 28.436 1.252 5.329 1.00 52.44 92 PRO A CA 1
ATOM 645 C C . PRO A 1 92 ? 29.066 0.058 6.049 1.00 52.44 92 PRO A C 1
ATOM 647 O O . PRO A 1 92 ? 28.368 -0.721 6.700 1.00 52.44 92 PRO A O 1
ATOM 650 N N . THR A 1 93 ? 30.383 -0.105 5.934 1.00 57.09 93 THR A N 1
ATOM 651 C CA . THR A 1 93 ? 31.119 -1.048 6.778 1.00 57.09 93 THR A CA 1
ATOM 652 C C . THR A 1 93 ? 31.102 -0.492 8.193 1.00 57.09 93 THR A C 1
ATOM 654 O O . THR A 1 93 ? 31.817 0.460 8.502 1.00 57.09 93 THR A O 1
ATOM 657 N N . MET A 1 94 ? 30.259 -1.062 9.053 1.00 55.62 94 MET A N 1
ATOM 658 C CA . MET A 1 94 ? 30.293 -0.783 10.485 1.00 55.62 94 MET A CA 1
ATOM 659 C C . MET A 1 94 ? 31.642 -1.251 11.048 1.00 55.62 94 MET A C 1
ATOM 661 O O . MET A 1 94 ? 31.965 -2.435 10.923 1.00 55.62 94 MET A O 1
ATOM 665 N N . PRO A 1 95 ? 32.428 -0.380 11.703 1.00 63.97 95 PRO A N 1
ATOM 666 C CA . PRO A 1 95 ? 33.526 -0.834 12.538 1.00 63.97 95 PRO A CA 1
ATOM 667 C C . PRO A 1 95 ? 32.945 -1.700 13.659 1.00 63.97 95 PRO A C 1
ATOM 669 O O . PRO A 1 95 ? 32.043 -1.266 14.378 1.00 63.97 95 PRO A O 1
ATOM 672 N N . GLY A 1 96 ? 33.440 -2.930 13.800 1.00 58.41 96 GLY A N 1
ATOM 673 C CA . GLY A 1 96 ? 33.083 -3.804 14.912 1.00 58.41 96 GLY A CA 1
ATOM 674 C C . GLY A 1 96 ? 33.593 -3.216 16.225 1.00 58.41 96 GLY A C 1
ATOM 675 O O . GLY A 1 96 ? 34.721 -3.484 16.630 1.00 58.41 96 GLY A O 1
ATOM 676 N N . ALA A 1 97 ? 32.779 -2.393 16.884 1.00 64.19 97 ALA A N 1
ATOM 677 C CA . ALA A 1 97 ? 33.033 -1.998 18.260 1.00 64.19 97 ALA A CA 1
ATOM 678 C C . ALA A 1 97 ? 32.889 -3.242 19.156 1.00 64.19 97 ALA A C 1
ATOM 680 O O . ALA A 1 97 ? 31.920 -3.992 18.994 1.00 64.19 97 ALA A O 1
ATOM 681 N N . PRO A 1 98 ? 33.818 -3.500 20.094 1.00 58.78 98 PRO A N 1
ATOM 682 C CA . PRO A 1 98 ? 33.676 -4.628 20.999 1.00 58.78 98 PRO A CA 1
ATOM 683 C C . PRO A 1 98 ? 32.427 -4.428 21.859 1.00 58.78 98 PRO A C 1
ATOM 685 O O . PRO A 1 98 ? 32.281 -3.414 22.544 1.00 58.78 98 PRO A O 1
ATOM 688 N N . VAL A 1 99 ? 31.534 -5.417 21.825 1.00 59.00 99 VAL A N 1
ATOM 689 C CA . VAL A 1 99 ? 30.368 -5.491 22.705 1.00 59.00 99 VAL A CA 1
ATOM 690 C C . VAL A 1 99 ? 30.869 -5.561 24.145 1.00 59.00 99 VAL A C 1
ATOM 692 O O . VAL A 1 99 ? 31.383 -6.585 24.592 1.00 59.00 99 VAL A O 1
A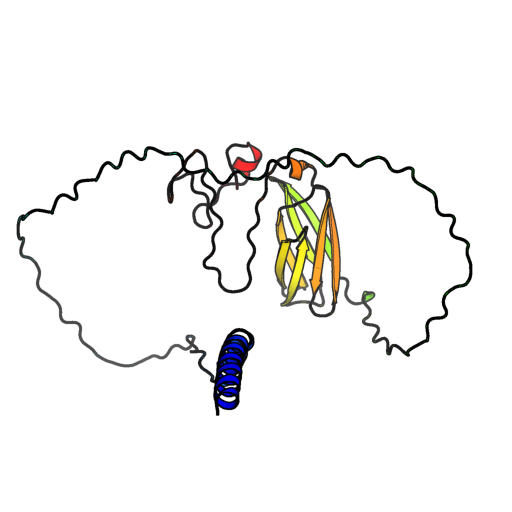TOM 695 N N . ARG A 1 100 ? 30.742 -4.457 24.882 1.00 56.03 100 ARG A N 1
ATOM 696 C CA . ARG A 1 100 ? 30.867 -4.464 26.338 1.00 56.03 100 ARG A CA 1
ATOM 697 C C . ARG A 1 100 ? 29.490 -4.767 26.908 1.00 56.03 100 ARG A C 1
ATOM 699 O O . ARG A 1 100 ? 28.581 -3.951 26.802 1.00 56.03 100 ARG A O 1
ATOM 706 N N . LEU A 1 101 ? 29.346 -5.957 27.484 1.00 51.22 101 LEU A N 1
ATOM 707 C CA . LEU A 1 101 ? 28.194 -6.311 28.305 1.00 51.22 101 LEU A CA 1
ATOM 708 C C . LEU A 1 101 ? 28.177 -5.368 29.513 1.00 51.22 101 LEU A C 1
ATOM 710 O O . LEU A 1 101 ? 29.033 -5.468 30.390 1.00 51.22 101 LEU A O 1
ATOM 714 N N . ALA A 1 102 ? 27.237 -4.425 29.534 1.00 46.22 102 ALA A N 1
ATOM 715 C CA . ALA A 1 102 ? 26.920 -3.690 30.746 1.00 46.22 102 ALA A CA 1
ATOM 716 C C . ALA A 1 102 ? 26.161 -4.648 31.672 1.00 46.22 102 ALA A C 1
ATOM 718 O O . ALA A 1 102 ? 25.071 -5.111 31.334 1.00 46.22 102 ALA A O 1
ATOM 719 N N . ALA A 1 103 ? 26.758 -4.982 32.814 1.00 49.25 103 ALA A N 1
ATOM 720 C CA . ALA A 1 103 ? 26.037 -5.638 33.889 1.00 49.25 103 ALA A CA 1
ATOM 721 C C . ALA A 1 103 ? 25.000 -4.646 34.434 1.00 49.25 103 ALA A C 1
ATOM 723 O O . ALA A 1 103 ? 25.350 -3.539 34.836 1.00 49.25 103 ALA A O 1
ATOM 724 N N . ILE A 1 104 ? 23.725 -5.031 34.409 1.00 46.84 104 ILE A N 1
ATOM 725 C CA . ILE A 1 104 ? 22.675 -4.324 35.139 1.00 46.84 104 ILE A CA 1
ATOM 726 C C . ILE A 1 104 ? 22.862 -4.678 36.613 1.00 46.84 104 ILE A C 1
ATOM 728 O O . ILE A 1 104 ? 22.546 -5.789 37.041 1.00 46.84 104 ILE A O 1
ATOM 732 N N . GLU A 1 105 ? 23.393 -3.736 37.388 1.00 57.19 105 GLU A N 1
ATOM 733 C CA . GLU A 1 105 ? 23.197 -3.738 38.832 1.00 57.19 105 GLU A CA 1
ATOM 734 C C . GLU A 1 105 ? 21.705 -3.539 39.090 1.00 57.19 105 GLU A C 1
ATOM 736 O O . GLU A 1 105 ? 21.091 -2.548 38.691 1.00 57.19 105 GLU A O 1
ATOM 741 N N . THR A 1 106 ? 21.099 -4.568 39.674 1.00 55.25 106 THR A N 1
ATOM 742 C CA . THR A 1 106 ? 19.694 -4.556 40.058 1.00 55.25 106 THR A CA 1
ATOM 743 C C . THR A 1 106 ? 19.588 -3.742 41.335 1.00 55.25 106 THR A C 1
ATOM 745 O O . THR A 1 106 ? 19.714 -4.298 42.422 1.00 55.25 106 THR A O 1
ATOM 748 N N . ASP A 1 107 ? 19.380 -2.434 41.205 1.00 51.09 107 ASP A N 1
ATOM 749 C CA . ASP A 1 107 ? 19.006 -1.602 42.342 1.00 51.09 107 ASP A CA 1
ATOM 750 C C . ASP A 1 107 ? 17.681 -0.877 42.074 1.00 51.09 107 ASP A C 1
ATOM 752 O O . ASP A 1 107 ? 17.549 -0.071 41.156 1.00 51.09 107 ASP A O 1
ATOM 756 N N . MET A 1 108 ? 16.706 -1.251 42.905 1.00 46.69 108 MET A N 1
ATOM 757 C CA . MET A 1 108 ? 15.457 -0.577 43.261 1.00 46.69 108 MET A CA 1
ATOM 758 C C . MET A 1 108 ? 14.467 -0.165 42.138 1.00 46.69 108 MET A C 1
ATOM 760 O O . MET A 1 108 ? 14.763 0.684 41.298 1.00 46.69 108 MET A O 1
ATOM 764 N N . PRO A 1 109 ? 13.208 -0.661 42.153 1.00 57.53 109 PRO A N 1
ATOM 765 C CA . PRO A 1 109 ? 12.198 -0.202 41.203 1.00 57.53 109 PRO A CA 1
ATOM 766 C C . PRO A 1 109 ? 11.837 1.276 41.454 1.00 57.53 109 PRO A C 1
ATOM 768 O O . PRO A 1 109 ? 11.574 1.659 42.600 1.00 57.53 109 PRO A O 1
ATOM 771 N N . PRO A 1 110 ? 11.747 2.123 40.410 1.00 47.91 110 PRO A N 1
ATOM 772 C CA . PRO A 1 110 ? 11.300 3.498 40.569 1.00 47.91 110 PRO A CA 1
ATOM 773 C C . PRO A 1 110 ? 9.820 3.514 40.966 1.00 47.91 110 PRO A C 1
ATOM 775 O O . PRO A 1 110 ? 8.940 3.076 40.219 1.00 47.91 110 PRO A O 1
ATOM 778 N N . LYS A 1 111 ? 9.529 4.052 42.153 1.00 49.25 111 LYS A N 1
ATOM 779 C CA . LYS A 1 111 ? 8.162 4.319 42.607 1.00 49.25 111 LYS A CA 1
ATOM 780 C C . LYS A 1 111 ? 7.567 5.430 41.740 1.00 49.25 111 LYS A C 1
ATOM 782 O O . LYS A 1 111 ? 7.857 6.607 41.941 1.00 49.25 111 LYS A O 1
ATOM 787 N N . ARG A 1 112 ? 6.738 5.057 40.762 1.00 53.88 112 ARG A N 1
ATOM 788 C CA . ARG A 1 112 ? 5.926 6.015 40.000 1.00 53.88 112 ARG A CA 1
ATOM 789 C C . ARG A 1 112 ? 4.911 6.679 40.943 1.00 53.88 112 ARG A C 1
ATOM 791 O O . ARG A 1 112 ? 4.242 5.958 41.686 1.00 53.88 112 ARG A O 1
ATOM 798 N N . PRO A 1 113 ? 4.757 8.013 40.928 1.00 49.47 113 PRO A N 1
ATOM 799 C CA . PRO A 1 113 ? 3.613 8.645 41.568 1.00 49.47 113 PRO A CA 1
ATOM 800 C C . PRO A 1 113 ? 2.339 8.169 40.862 1.00 49.47 113 PRO A C 1
ATOM 802 O O . PRO A 1 113 ? 2.184 8.329 39.652 1.00 49.47 113 PRO A O 1
ATOM 805 N N . SER A 1 114 ? 1.448 7.537 41.622 1.00 45.44 114 SER A N 1
ATOM 806 C CA . SER A 1 114 ? 0.135 7.104 41.157 1.00 45.44 114 SER A CA 1
ATOM 807 C C . SER A 1 114 ? -0.744 8.334 40.943 1.00 45.44 114 SER A C 1
ATOM 809 O O . SER A 1 114 ? -1.330 8.867 41.885 1.00 45.44 114 SER A O 1
ATOM 811 N N . VAL A 1 115 ? -0.824 8.797 39.701 1.00 50.44 115 VAL A N 1
ATOM 812 C CA . VAL A 1 115 ? -1.977 9.576 39.250 1.00 50.44 115 VAL A CA 1
ATOM 813 C C . VAL A 1 115 ? -3.113 8.566 39.077 1.00 50.44 115 VAL A C 1
ATOM 815 O O . VAL A 1 115 ? -2.879 7.544 38.431 1.00 50.44 115 VAL A O 1
ATOM 818 N N . PRO A 1 116 ? -4.310 8.777 39.652 1.00 45.22 116 PRO A N 1
ATOM 819 C CA . PRO A 1 116 ? -5.446 7.921 39.354 1.00 45.22 116 PRO A CA 1
ATOM 820 C C . PRO A 1 116 ? -5.799 8.109 37.877 1.00 45.22 116 PRO A C 1
ATOM 822 O O . PRO A 1 116 ? -6.448 9.083 37.492 1.00 45.22 116 PRO A O 1
ATOM 825 N N . ALA A 1 117 ? -5.325 7.188 37.040 1.00 50.44 117 ALA A N 1
ATOM 826 C CA . ALA A 1 117 ? -5.902 6.976 35.734 1.00 50.44 117 ALA A CA 1
ATOM 827 C C . ALA A 1 117 ? -7.323 6.482 35.996 1.00 50.44 117 ALA A C 1
ATOM 829 O O . ALA A 1 117 ? -7.546 5.437 36.604 1.00 50.44 117 ALA A O 1
ATOM 830 N N . LYS A 1 118 ? -8.306 7.295 35.617 1.00 46.00 118 LYS A N 1
ATOM 831 C CA . LYS A 1 118 ? -9.654 6.793 35.411 1.00 46.00 118 LYS A CA 1
ATOM 832 C C . LYS A 1 118 ? -9.562 5.946 34.149 1.00 46.00 118 LYS A C 1
ATOM 834 O O . LYS A 1 118 ? -9.777 6.455 33.053 1.00 46.00 118 LYS A O 1
ATOM 839 N N . ASP A 1 119 ? -9.137 4.702 34.328 1.00 41.34 119 ASP A N 1
ATOM 840 C CA . ASP A 1 119 ? -9.114 3.697 33.283 1.00 41.34 119 ASP A CA 1
ATOM 841 C C . ASP A 1 119 ? -10.566 3.495 32.851 1.00 41.34 119 ASP A C 1
ATOM 843 O O . ASP A 1 119 ? -11.365 2.828 33.505 1.00 41.34 119 ASP A O 1
ATOM 847 N N . ALA A 1 120 ? -10.946 4.157 31.762 1.00 47.19 120 ALA A N 1
ATOM 848 C CA . ALA A 1 120 ? -11.965 3.595 30.908 1.00 47.19 120 ALA A CA 1
ATOM 849 C C . ALA A 1 120 ? -11.307 2.360 30.289 1.00 47.19 120 ALA A C 1
ATOM 851 O O . ALA A 1 120 ? -10.600 2.470 29.288 1.00 47.19 120 ALA A O 1
ATOM 852 N N . GLU A 1 121 ? -11.478 1.207 30.937 1.00 43.47 121 GLU A N 1
ATOM 853 C CA . GLU A 1 121 ? -11.292 -0.094 30.304 1.00 43.47 121 GLU A CA 1
ATOM 854 C C . GLU A 1 121 ? -12.209 -0.135 29.078 1.00 43.47 121 GLU A C 1
ATOM 856 O O . GLU A 1 121 ? -13.378 -0.515 29.137 1.00 43.47 121 GLU A O 1
ATOM 861 N N . ILE A 1 122 ? -11.687 0.299 27.935 1.00 50.00 122 ILE A N 1
ATOM 862 C CA . ILE A 1 122 ? -12.183 -0.199 26.666 1.00 50.00 122 ILE A CA 1
ATOM 863 C C . ILE A 1 122 ? -11.670 -1.630 26.618 1.00 50.00 122 ILE A C 1
ATOM 865 O O . ILE A 1 122 ? -10.488 -1.863 26.372 1.00 50.00 122 ILE A O 1
ATOM 869 N N . ASN A 1 123 ? -12.555 -2.572 26.942 1.00 46.72 123 ASN A N 1
ATOM 870 C CA . ASN A 1 123 ? -12.314 -4.002 26.806 1.00 46.72 123 ASN A CA 1
ATOM 871 C C . ASN A 1 123 ? -11.934 -4.308 25.351 1.00 46.72 123 ASN A C 1
ATOM 873 O O . ASN A 1 123 ? -12.797 -4.565 24.513 1.00 46.72 123 ASN A O 1
ATOM 877 N N . SER A 1 124 ? -10.639 -4.298 25.045 1.00 54.56 124 SER A N 1
ATOM 878 C CA . SER A 1 124 ? -10.087 -4.728 23.757 1.00 54.56 124 SER A CA 1
ATOM 879 C C . SER A 1 124 ? -10.357 -6.214 23.480 1.00 54.56 124 SER A C 1
ATOM 881 O O . SER A 1 124 ? -10.298 -6.640 22.330 1.00 54.56 124 SER A O 1
ATOM 883 N N . GLU A 1 125 ? -10.745 -6.988 24.501 1.00 57.62 125 GLU A N 1
ATOM 884 C CA . GLU A 1 125 ? -11.262 -8.354 24.355 1.00 57.62 125 GLU A CA 1
ATOM 885 C C . GLU A 1 125 ? -12.681 -8.413 23.756 1.00 57.62 125 GLU A C 1
ATOM 887 O O . GLU A 1 125 ? -13.043 -9.415 23.145 1.00 57.62 125 GLU A O 1
ATOM 892 N N . ALA A 1 126 ? -13.486 -7.349 23.873 1.00 67.62 126 ALA A N 1
ATOM 893 C CA . ALA A 1 126 ? -14.864 -7.330 23.371 1.00 67.62 126 ALA A CA 1
ATOM 894 C C . ALA A 1 126 ? -14.967 -6.975 21.877 1.00 67.62 126 ALA A C 1
ATOM 896 O O . ALA A 1 126 ? -16.025 -7.165 21.274 1.00 67.62 126 ALA A O 1
ATOM 897 N N . CYS A 1 127 ? -13.887 -6.467 21.272 1.00 81.62 127 CYS A N 1
ATOM 898 C CA . CYS A 1 127 ? -13.845 -6.154 19.850 1.00 81.62 127 CYS A CA 1
ATOM 899 C C . CYS A 1 127 ? -12.455 -6.390 19.237 1.00 81.62 127 CYS A C 1
ATOM 901 O O . CYS A 1 127 ? -11.677 -5.446 19.076 1.00 81.62 127 CYS A O 1
ATOM 903 N N . PRO A 1 128 ? -12.109 -7.642 18.893 1.00 90.19 128 PRO A N 1
ATOM 904 C CA . PRO A 1 128 ? -10.795 -7.939 18.351 1.00 90.19 128 PRO A CA 1
ATOM 905 C C . PRO A 1 128 ? -10.646 -7.358 16.943 1.00 90.19 128 PRO A C 1
ATOM 907 O O . PRO A 1 128 ? -11.449 -7.631 16.048 1.00 90.19 128 PRO A O 1
ATOM 910 N N . VAL A 1 129 ? -9.569 -6.602 16.738 1.00 96.44 129 VAL A N 1
ATOM 911 C CA . VAL A 1 129 ? -9.074 -6.253 15.406 1.00 96.44 129 VAL A CA 1
ATOM 912 C C . VAL A 1 129 ? -7.993 -7.263 15.030 1.00 96.44 129 VAL A C 1
ATOM 914 O O . VAL A 1 129 ? -7.128 -7.592 15.841 1.00 96.44 129 VAL A O 1
ATOM 917 N N . SER A 1 130 ? -8.010 -7.755 13.796 1.00 97.62 130 SER A N 1
ATOM 918 C CA . SER A 1 130 ? -6.983 -8.671 13.289 1.00 97.62 130 SER A CA 1
ATOM 919 C C . SER A 1 130 ? -6.561 -8.303 11.875 1.00 97.62 130 SER A C 1
ATOM 921 O O . SER A 1 130 ? -7.403 -7.891 11.077 1.00 97.62 130 SER A O 1
ATOM 923 N N . VAL A 1 131 ? -5.286 -8.523 11.556 1.00 98.56 131 VAL A N 1
ATOM 924 C CA . VAL A 1 131 ? -4.739 -8.415 10.199 1.00 98.56 131 VAL A CA 1
ATOM 925 C C . VAL A 1 131 ? -4.146 -9.763 9.812 1.00 98.56 131 VAL A C 1
ATOM 927 O O . VAL A 1 131 ? -3.259 -10.273 10.492 1.00 98.56 131 VAL A O 1
ATOM 930 N N . ALA A 1 132 ? -4.619 -10.319 8.705 1.00 98.12 132 ALA A N 1
ATOM 931 C CA . ALA A 1 132 ? -4.040 -11.480 8.049 1.00 98.12 132 ALA A CA 1
ATOM 932 C C . ALA A 1 132 ? -3.596 -11.087 6.639 1.00 98.12 132 ALA A C 1
ATOM 934 O O . ALA A 1 132 ? -4.147 -10.160 6.045 1.00 98.12 132 ALA A O 1
ATOM 935 N N . GLY A 1 133 ? -2.608 -11.791 6.099 1.00 97.75 133 GLY A N 1
ATOM 936 C CA . GLY A 1 133 ? -2.147 -11.545 4.743 1.00 97.75 133 GLY A CA 1
ATOM 937 C C . GLY A 1 133 ? -1.539 -12.778 4.107 1.00 97.75 133 GLY A C 1
ATOM 938 O O . GLY A 1 133 ? -0.915 -13.587 4.795 1.00 97.75 133 GLY A O 1
ATOM 939 N N . THR A 1 134 ? -1.712 -12.881 2.795 1.00 98.19 134 THR A N 1
ATOM 940 C CA . THR A 1 134 ? -1.153 -13.949 1.965 1.00 98.19 134 THR A CA 1
ATOM 941 C C . THR A 1 134 ? -0.217 -13.314 0.939 1.00 98.19 134 THR A C 1
ATOM 943 O O . THR A 1 134 ? -0.616 -12.338 0.300 1.00 98.19 134 THR A O 1
ATOM 946 N N . PRO A 1 135 ? 1.040 -13.778 0.818 1.00 97.06 135 PRO A N 1
ATOM 947 C CA . PRO A 1 135 ? 1.921 -13.319 -0.245 1.00 97.06 135 PRO A CA 1
ATOM 948 C C . PRO A 1 135 ? 1.407 -13.825 -1.594 1.00 97.06 135 PRO A C 1
ATOM 950 O O . PRO A 1 135 ? 1.045 -14.991 -1.720 1.00 97.06 135 PRO A O 1
ATOM 953 N N . GLU A 1 136 ? 1.421 -12.944 -2.581 1.00 94.56 136 GLU A N 1
ATOM 954 C CA . GLU A 1 136 ? 0.997 -13.185 -3.955 1.00 94.56 136 GLU A CA 1
ATOM 955 C C . GLU A 1 136 ? 2.163 -12.928 -4.919 1.00 94.56 136 GLU A C 1
ATOM 957 O O . GLU A 1 136 ? 3.248 -12.459 -4.536 1.00 94.56 136 GLU A O 1
ATOM 962 N N . ASP A 1 137 ? 1.917 -13.210 -6.196 1.00 91.69 137 ASP A N 1
ATOM 963 C CA . ASP A 1 137 ? 2.842 -12.911 -7.279 1.00 91.69 137 ASP A CA 1
ATOM 964 C C . ASP A 1 137 ? 3.249 -11.430 -7.318 1.00 91.69 137 ASP A C 1
ATOM 966 O O . ASP A 1 137 ? 2.635 -10.540 -6.721 1.00 91.69 137 ASP A O 1
ATOM 970 N N . ALA A 1 138 ? 4.358 -11.163 -8.010 1.00 91.44 138 ALA A N 1
ATOM 971 C CA . ALA A 1 138 ? 4.951 -9.834 -8.103 1.00 91.44 138 ALA A CA 1
ATOM 972 C C . ALA A 1 138 ? 5.262 -9.186 -6.737 1.00 91.44 138 ALA A C 1
ATOM 974 O O . ALA A 1 138 ? 5.377 -7.969 -6.669 1.00 91.44 138 ALA A O 1
ATOM 975 N N . ALA A 1 139 ? 5.414 -9.970 -5.655 1.00 94.44 139 ALA A N 1
ATOM 976 C CA . ALA A 1 139 ? 5.617 -9.508 -4.274 1.00 94.44 139 ALA A CA 1
ATOM 977 C C . ALA A 1 139 ? 4.491 -8.594 -3.750 1.00 94.44 139 ALA A C 1
ATOM 979 O O . ALA A 1 139 ? 4.731 -7.605 -3.037 1.00 94.44 139 ALA A O 1
ATOM 980 N N . ILE A 1 140 ? 3.258 -8.875 -4.153 1.00 94.62 140 ILE A N 1
ATOM 981 C CA . ILE A 1 140 ? 2.050 -8.277 -3.586 1.00 94.62 140 ILE A CA 1
ATOM 982 C C . ILE A 1 140 ? 1.631 -9.079 -2.346 1.00 94.62 140 ILE A C 1
ATOM 984 O O . ILE A 1 140 ? 1.993 -10.240 -2.187 1.00 94.62 140 ILE A O 1
ATOM 988 N N . VAL A 1 141 ? 0.922 -8.449 -1.414 1.00 97.81 141 VAL A N 1
ATOM 989 C CA . VAL A 1 141 ? 0.285 -9.130 -0.286 1.00 97.81 141 VAL A CA 1
ATOM 990 C C . VAL A 1 141 ? -1.201 -8.847 -0.348 1.00 97.81 141 VAL A C 1
ATOM 992 O O . VAL A 1 141 ? -1.601 -7.686 -0.237 1.00 97.81 141 VAL A O 1
ATOM 995 N N . SER A 1 142 ? -2.004 -9.901 -0.469 1.00 98.06 142 SER A N 1
ATOM 996 C CA . SER A 1 142 ? -3.446 -9.796 -0.292 1.00 98.06 142 SER A CA 1
ATOM 997 C C . SER A 1 142 ? -3.760 -9.779 1.198 1.00 98.06 142 SER A C 1
ATOM 999 O O . SER A 1 142 ? -3.518 -10.755 1.915 1.00 98.06 142 SER A O 1
ATOM 1001 N N . LEU A 1 143 ? -4.226 -8.635 1.695 1.00 98.44 143 LEU A N 1
ATOM 1002 C CA . LEU A 1 143 ? -4.524 -8.407 3.104 1.00 98.44 143 LEU A CA 1
ATOM 1003 C C . LEU A 1 143 ? -6.009 -8.559 3.387 1.00 98.44 143 LEU A C 1
ATOM 1005 O O . LEU A 1 143 ? -6.860 -8.089 2.635 1.00 98.44 143 LEU A O 1
ATOM 1009 N N . ARG A 1 144 ? -6.307 -9.116 4.560 1.00 98.31 144 ARG A N 1
ATOM 1010 C CA . ARG A 1 144 ? -7.632 -9.116 5.168 1.00 98.31 144 ARG A CA 1
ATOM 1011 C C . ARG A 1 144 ? -7.552 -8.550 6.576 1.00 98.31 144 ARG A C 1
ATOM 1013 O O . ARG A 1 144 ? -6.861 -9.089 7.438 1.00 98.31 144 ARG A O 1
ATOM 1020 N N . ILE A 1 145 ? -8.301 -7.485 6.813 1.00 98.50 145 ILE A N 1
ATOM 1021 C CA . ILE A 1 145 ? -8.473 -6.861 8.121 1.00 98.50 145 ILE A CA 1
ATOM 1022 C C . ILE A 1 145 ? -9.895 -7.169 8.583 1.00 98.50 145 ILE A C 1
ATOM 1024 O O . ILE A 1 145 ? -10.837 -7.033 7.804 1.00 98.50 145 ILE A O 1
ATOM 1028 N N . SER A 1 146 ? -10.050 -7.600 9.831 1.00 97.75 146 SER A N 1
ATOM 1029 C CA . SER A 1 146 ? -11.350 -7.854 10.460 1.00 97.75 146 SER A CA 1
ATOM 1030 C C . SER A 1 146 ? -11.449 -7.039 11.739 1.00 97.75 146 SER A C 1
ATOM 1032 O O . SER A 1 146 ? -10.559 -7.124 12.581 1.00 97.75 146 SER A O 1
ATOM 1034 N N . ALA A 1 147 ? -12.510 -6.250 11.857 1.00 96.88 147 ALA A N 1
ATOM 1035 C CA . ALA A 1 147 ? -12.766 -5.317 12.946 1.00 96.88 147 ALA A CA 1
ATOM 1036 C C . ALA A 1 147 ? -14.293 -5.166 13.132 1.00 96.88 147 ALA A C 1
ATOM 1038 O O . ALA A 1 147 ? -14.859 -4.126 12.793 1.00 96.88 147 ALA A O 1
ATOM 1039 N N . PRO A 1 148 ? -14.995 -6.205 13.621 1.00 95.50 148 PRO A N 1
ATOM 1040 C CA . PRO A 1 148 ? -16.451 -6.330 13.497 1.00 95.50 148 PRO A CA 1
ATOM 1041 C C . PRO A 1 148 ? -17.263 -5.197 14.144 1.00 95.50 148 PRO A C 1
ATOM 1043 O O . PRO A 1 148 ? -18.368 -4.914 13.693 1.00 95.50 148 PRO A O 1
ATOM 1046 N N . CYS A 1 149 ? -16.733 -4.504 15.157 1.00 96.00 149 CYS A N 1
ATOM 1047 C CA . CYS A 1 149 ? -17.419 -3.361 15.784 1.00 96.00 149 CYS A CA 1
ATOM 1048 C C . CYS A 1 149 ? -17.064 -2.009 15.152 1.00 96.00 149 CYS A C 1
ATOM 1050 O O . CYS A 1 149 ? -17.561 -0.979 15.597 1.00 96.00 149 CYS A O 1
ATOM 1052 N N . HIS A 1 150 ? -16.235 -1.999 14.108 1.00 96.31 150 HIS A N 1
ATOM 1053 C CA . HIS A 1 150 ? -15.818 -0.799 13.385 1.00 96.31 150 HIS A CA 1
ATOM 1054 C C . HIS A 1 150 ? -16.412 -0.766 11.968 1.00 96.31 150 HIS A C 1
ATOM 1056 O O . HIS A 1 150 ? -15.774 -0.286 11.032 1.00 96.31 150 HIS A O 1
ATOM 1062 N N . ALA A 1 151 ? -17.632 -1.280 11.793 1.00 96.75 151 ALA A N 1
ATOM 1063 C CA . ALA A 1 151 ? -18.342 -1.236 10.519 1.00 96.75 151 ALA A CA 1
ATOM 1064 C C . ALA A 1 151 ? -18.461 0.204 9.982 1.00 96.75 151 ALA A C 1
ATOM 1066 O O . ALA A 1 151 ? -18.855 1.120 10.704 1.00 96.75 151 ALA A O 1
ATOM 1067 N N . GLY A 1 152 ? -18.097 0.422 8.715 1.00 97.44 152 GLY A N 1
ATOM 1068 C CA . GLY A 1 152 ? -18.105 1.746 8.076 1.00 97.44 152 GLY A CA 1
ATOM 1069 C C . GLY A 1 152 ? -17.002 2.715 8.536 1.00 97.44 152 GLY A C 1
ATOM 1070 O O . GLY A 1 152 ? -16.865 3.813 7.970 1.00 97.44 152 GLY A O 1
ATOM 1071 N N . SER A 1 153 ? -16.200 2.343 9.538 1.00 97.81 153 SER A N 1
ATOM 1072 C CA . SER A 1 153 ? -15.159 3.206 10.097 1.00 97.81 153 SER A CA 1
ATOM 1073 C C . SER A 1 153 ? -13.967 3.337 9.148 1.00 97.81 153 SER A C 1
ATOM 1075 O O . SER A 1 153 ? -13.566 2.362 8.504 1.00 97.81 153 SER A O 1
ATOM 1077 N N . PRO A 1 154 ? -13.365 4.536 9.037 1.00 98.12 154 PRO A N 1
ATOM 1078 C CA . PRO A 1 154 ? -12.099 4.688 8.337 1.00 98.12 154 PRO A CA 1
ATOM 1079 C C . PRO A 1 154 ? -10.971 4.035 9.144 1.00 98.12 154 PRO A C 1
ATOM 1081 O O . PRO A 1 154 ? -11.031 3.984 10.370 1.00 98.12 154 PRO A O 1
ATOM 1084 N N . LEU A 1 155 ? -9.917 3.601 8.462 1.00 98.00 155 LEU A N 1
ATOM 1085 C CA . LEU A 1 155 ? -8.679 3.130 9.076 1.00 98.00 155 LEU A CA 1
ATOM 1086 C C . LEU A 1 155 ? -7.477 3.552 8.231 1.00 98.00 155 LEU A C 1
ATOM 1088 O O . LEU A 1 155 ? -7.601 3.781 7.025 1.00 98.00 155 LEU A O 1
ATOM 1092 N N . ILE A 1 156 ? -6.310 3.640 8.862 1.00 98.31 156 ILE A N 1
ATOM 1093 C CA . ILE A 1 156 ? -5.037 3.826 8.165 1.00 98.31 156 ILE A CA 1
ATOM 1094 C C . ILE A 1 156 ? -4.224 2.545 8.297 1.00 98.31 156 ILE A C 1
ATOM 1096 O O . ILE A 1 156 ? -3.951 2.085 9.404 1.00 98.31 156 ILE A O 1
ATOM 1100 N N . LEU A 1 157 ? -3.814 1.986 7.163 1.00 98.31 157 LEU A N 1
ATOM 1101 C CA . LEU A 1 157 ? -2.850 0.901 7.107 1.00 98.31 157 LEU A CA 1
ATOM 1102 C C . LEU A 1 157 ? -1.443 1.478 6.969 1.00 98.31 157 LEU A C 1
ATOM 1104 O O . LEU A 1 157 ? -1.165 2.213 6.024 1.00 98.31 157 LEU A O 1
ATOM 1108 N N . HIS A 1 158 ? -0.548 1.113 7.877 1.00 98.38 158 HIS A N 1
ATOM 1109 C CA . HIS A 1 158 ? 0.865 1.469 7.830 1.00 98.38 158 HIS A CA 1
ATOM 1110 C C . HIS A 1 158 ? 1.705 0.276 7.374 1.00 98.38 158 HIS A C 1
ATOM 1112 O O . HIS A 1 158 ? 1.551 -0.828 7.899 1.00 98.38 158 HIS A O 1
ATOM 1118 N N . HIS A 1 159 ? 2.627 0.514 6.442 1.00 97.94 159 HIS A N 1
ATOM 1119 C CA . HIS A 1 159 ? 3.581 -0.483 5.967 1.00 97.94 159 HIS A CA 1
ATOM 1120 C C . HIS A 1 159 ? 4.847 0.194 5.429 1.00 97.94 159 HIS A C 1
ATOM 1122 O O . HIS A 1 159 ? 4.776 0.885 4.425 1.00 97.94 159 HIS A O 1
ATOM 1128 N N . GLN A 1 160 ? 6.012 0.019 6.063 1.00 96.19 160 GLN A N 1
ATOM 1129 C CA . GLN A 1 160 ? 7.298 0.519 5.529 1.00 96.19 160 GLN A CA 1
ATOM 1130 C C . GLN A 1 160 ? 7.270 1.996 5.056 1.00 96.19 160 GLN A C 1
ATOM 1132 O O . GLN A 1 160 ? 7.793 2.343 4.002 1.00 96.19 160 GLN A O 1
ATOM 1137 N N . GLY A 1 161 ? 6.619 2.877 5.822 1.00 94.31 161 GLY A N 1
ATOM 1138 C CA . GLY A 1 161 ? 6.452 4.297 5.476 1.00 94.31 161 GLY A CA 1
ATOM 1139 C C . GLY A 1 161 ? 5.263 4.612 4.555 1.00 94.31 161 GLY A C 1
ATOM 1140 O O . GLY A 1 161 ? 4.783 5.744 4.575 1.00 94.31 161 GLY A O 1
ATOM 1141 N N . LEU A 1 162 ? 4.722 3.624 3.834 1.00 96.25 162 LEU A N 1
ATOM 1142 C CA . LEU A 1 162 ? 3.447 3.723 3.119 1.00 96.25 162 LEU A CA 1
ATOM 1143 C C . LEU A 1 162 ? 2.286 3.809 4.118 1.00 96.25 162 LEU A C 1
ATOM 1145 O O . LEU A 1 162 ? 2.253 3.093 5.124 1.00 96.25 162 LEU A O 1
ATOM 1149 N N . ARG A 1 163 ? 1.321 4.687 3.831 1.00 96.94 163 ARG A N 1
ATOM 1150 C CA . ARG A 1 163 ? 0.100 4.878 4.621 1.00 96.94 163 ARG A CA 1
ATOM 1151 C C . ARG A 1 163 ? -1.129 4.850 3.723 1.00 96.94 163 ARG A C 1
ATOM 1153 O O . ARG A 1 163 ? -1.419 5.835 3.054 1.00 96.94 163 ARG A O 1
ATOM 1160 N N . VAL A 1 164 ? -1.887 3.766 3.736 1.00 96.19 164 VAL A N 1
ATOM 1161 C CA . VAL A 1 164 ? -3.095 3.634 2.911 1.00 96.19 164 VAL A CA 1
ATOM 1162 C C . VAL A 1 164 ? -4.323 3.958 3.750 1.00 96.19 164 VAL A C 1
ATOM 1164 O O . VAL A 1 164 ? -4.516 3.378 4.814 1.00 96.19 164 VAL A O 1
ATOM 1167 N N . SER A 1 165 ? -5.157 4.882 3.279 1.00 96.50 165 SER A N 1
ATOM 1168 C CA . SER A 1 165 ? -6.474 5.117 3.873 1.00 96.50 165 SER A CA 1
ATOM 1169 C C . SER A 1 165 ? -7.467 4.109 3.307 1.00 96.50 165 SER A C 1
ATOM 1171 O O . SER A 1 165 ? -7.633 4.034 2.092 1.00 96.50 165 SER A O 1
ATOM 1173 N N . ALA A 1 166 ? -8.150 3.378 4.178 1.00 97.12 166 ALA A N 1
ATOM 1174 C CA . ALA A 1 166 ? -9.218 2.458 3.810 1.00 97.12 166 ALA A CA 1
ATOM 1175 C C . ALA A 1 166 ? -10.454 2.710 4.679 1.00 97.12 166 ALA A C 1
ATOM 1177 O O . ALA A 1 166 ? -10.417 3.473 5.648 1.00 97.12 166 ALA A O 1
ATOM 1178 N N . ARG A 1 167 ? -11.570 2.081 4.319 1.00 98.19 167 ARG A N 1
ATOM 1179 C CA . ARG A 1 167 ? -12.802 2.114 5.101 1.00 98.19 167 ARG A CA 1
ATOM 1180 C C . ARG A 1 167 ? -13.331 0.699 5.228 1.00 98.19 167 ARG A C 1
ATOM 1182 O O . ARG A 1 167 ? -13.421 0.002 4.222 1.00 98.19 167 ARG A O 1
ATOM 1189 N N . ALA A 1 168 ? -13.643 0.302 6.454 1.00 97.94 168 ALA A N 1
ATOM 1190 C CA . ALA A 1 168 ? -14.271 -0.976 6.722 1.00 97.94 168 ALA A CA 1
ATOM 1191 C C . ALA A 1 168 ? -15.681 -1.017 6.129 1.00 97.94 168 ALA A C 1
ATOM 1193 O O . ALA A 1 168 ? -16.389 -0.006 6.112 1.00 97.94 168 ALA A O 1
ATOM 1194 N N . ASP A 1 169 ? -16.079 -2.182 5.635 1.00 98.00 169 ASP A N 1
ATOM 1195 C CA . ASP A 1 169 ? -17.427 -2.420 5.132 1.00 98.00 169 ASP A CA 1
ATOM 1196 C C . ASP A 1 169 ? -18.462 -2.511 6.273 1.00 98.00 169 ASP A C 1
ATOM 1198 O O . ASP A 1 169 ? -18.177 -2.221 7.439 1.00 98.00 169 ASP A O 1
ATOM 1202 N N . ALA A 1 170 ? -19.696 -2.898 5.940 1.00 97.50 170 ALA A N 1
ATOM 1203 C CA . ALA A 1 170 ? -20.785 -3.036 6.907 1.00 97.50 170 ALA A CA 1
ATOM 1204 C C . ALA A 1 170 ? -20.559 -4.162 7.937 1.00 97.50 170 ALA A C 1
ATOM 1206 O O . ALA A 1 170 ? -21.244 -4.200 8.956 1.00 97.50 170 ALA A O 1
ATOM 1207 N N . GLN A 1 171 ? -19.616 -5.070 7.683 1.00 96.56 171 GLN A N 1
ATOM 1208 C CA . GLN A 1 171 ? -19.225 -6.166 8.567 1.00 96.56 171 GLN A CA 1
ATOM 1209 C C . GLN A 1 171 ? -17.926 -5.855 9.325 1.00 96.56 171 GLN A C 1
ATOM 1211 O O . GLN A 1 171 ? -17.451 -6.692 10.092 1.00 96.56 171 GLN A O 1
ATOM 1216 N N . GLY A 1 172 ? -17.341 -4.670 9.126 1.00 96.94 172 GLY A N 1
ATOM 1217 C CA . GLY A 1 172 ? -16.073 -4.308 9.746 1.00 96.94 172 GLY A CA 1
ATOM 1218 C C . GLY A 1 172 ? -14.858 -4.946 9.065 1.00 96.94 172 GLY A C 1
ATOM 1219 O O . GLY A 1 172 ? -13.804 -5.055 9.689 1.00 96.94 172 GLY A O 1
ATOM 1220 N N . ALA A 1 173 ? -14.981 -5.404 7.818 1.00 97.69 173 ALA A N 1
ATOM 1221 C CA . ALA A 1 173 ? -13.892 -6.022 7.074 1.00 97.69 173 ALA A CA 1
ATOM 1222 C C . ALA A 1 173 ? -13.271 -5.064 6.046 1.00 97.69 173 ALA A C 1
ATOM 1224 O O . ALA A 1 173 ? -13.920 -4.153 5.530 1.00 97.69 173 ALA A O 1
ATOM 1225 N N . VAL A 1 174 ? -11.987 -5.279 5.749 1.00 98.31 174 VAL A N 1
ATOM 1226 C CA . VAL A 1 174 ? -11.278 -4.655 4.624 1.00 98.31 174 VAL A CA 1
ATOM 1227 C C . VAL A 1 174 ? -10.424 -5.702 3.930 1.00 98.31 174 VAL A C 1
ATOM 1229 O O . VAL A 1 174 ? -9.669 -6.422 4.585 1.00 98.31 174 VAL A O 1
ATOM 1232 N N . THR A 1 175 ? -10.499 -5.732 2.602 1.00 98.12 175 THR A N 1
ATOM 1233 C CA . THR A 1 175 ? -9.570 -6.473 1.749 1.00 98.12 175 THR A CA 1
ATOM 1234 C C . THR A 1 175 ? -8.840 -5.496 0.845 1.00 98.12 175 THR A C 1
ATOM 1236 O O . THR A 1 175 ? -9.468 -4.617 0.254 1.00 98.12 175 THR A O 1
ATOM 1239 N N . LEU A 1 176 ? -7.518 -5.620 0.771 1.00 96.88 176 LEU A N 1
ATOM 1240 C CA . LEU A 1 176 ? -6.702 -4.806 -0.118 1.00 96.88 176 LEU A CA 1
ATOM 1241 C C . LEU A 1 176 ? -5.424 -5.534 -0.525 1.00 96.88 176 LEU A C 1
ATOM 1243 O O . LEU A 1 176 ? -4.839 -6.257 0.279 1.00 96.88 176 LEU A O 1
ATOM 1247 N N . ASP A 1 177 ? -4.965 -5.262 -1.737 1.00 96.69 177 ASP A N 1
ATOM 1248 C CA . ASP A 1 177 ? -3.683 -5.746 -2.228 1.00 96.69 177 ASP A CA 1
ATOM 1249 C C . ASP A 1 177 ? -2.635 -4.647 -2.049 1.00 96.69 177 ASP A C 1
ATOM 1251 O O . ASP A 1 177 ? -2.817 -3.506 -2.485 1.00 96.69 177 ASP A O 1
ATOM 1255 N N . VAL A 1 178 ? -1.547 -4.968 -1.347 1.00 96.50 178 VAL A N 1
ATOM 1256 C CA . VAL A 1 178 ? -0.501 -4.000 -0.993 1.00 96.50 178 VAL A CA 1
ATOM 1257 C C . VAL A 1 178 ? 0.859 -4.522 -1.429 1.00 96.50 178 VAL A C 1
ATOM 1259 O O . VAL A 1 178 ? 1.208 -5.657 -1.101 1.00 96.50 178 VAL A O 1
ATOM 1262 N N . PRO A 1 179 ? 1.681 -3.713 -2.116 1.00 95.12 179 PRO A N 1
ATOM 1263 C CA . PRO A 1 179 ? 3.048 -4.110 -2.406 1.00 95.12 179 PRO A CA 1
ATOM 1264 C C . PRO A 1 179 ? 3.853 -4.263 -1.110 1.00 95.12 179 PRO A C 1
ATOM 1266 O O . PRO A 1 179 ? 3.977 -3.319 -0.331 1.00 95.12 179 PRO A O 1
ATOM 1269 N N . ALA A 1 180 ? 4.459 -5.435 -0.897 1.00 96.38 180 ALA A N 1
ATOM 1270 C CA . ALA A 1 180 ? 5.476 -5.619 0.135 1.00 96.38 180 ALA A CA 1
ATOM 1271 C C . ALA A 1 180 ? 6.763 -4.822 -0.158 1.00 96.38 180 ALA A C 1
ATOM 1273 O O . ALA A 1 180 ? 7.496 -5.080 -1.110 1.00 96.38 180 ALA A O 1
ATOM 1274 N N . LEU A 1 181 ? 7.090 -3.862 0.693 1.00 96.31 181 LEU A N 1
ATOM 1275 C CA . LEU A 1 181 ? 8.292 -3.028 0.581 1.00 96.31 181 LEU A CA 1
ATOM 1276 C C . LEU A 1 181 ? 9.452 -3.554 1.448 1.00 96.31 181 LEU A C 1
ATOM 1278 O O . LEU A 1 181 ? 10.448 -2.860 1.646 1.00 96.31 181 LEU A O 1
ATOM 1282 N N . ALA A 1 182 ? 9.314 -4.761 2.006 1.00 96.19 182 ALA A N 1
ATOM 1283 C CA . ALA A 1 182 ? 10.351 -5.460 2.759 1.00 96.19 182 ALA A CA 1
ATOM 1284 C C . ALA A 1 182 ? 10.126 -6.988 2.742 1.00 96.19 182 ALA A C 1
ATOM 1286 O O . ALA A 1 182 ? 8.969 -7.415 2.768 1.00 96.19 182 ALA A O 1
ATOM 1287 N N . PRO A 1 183 ? 11.192 -7.817 2.816 1.00 96.56 183 PRO A N 1
ATOM 1288 C CA . PRO A 1 183 ? 11.068 -9.281 2.810 1.00 96.56 183 PRO A CA 1
ATOM 1289 C C . PRO A 1 183 ? 10.280 -9.858 3.991 1.00 96.56 183 PRO A C 1
ATOM 1291 O O . PRO A 1 183 ? 9.739 -10.959 3.932 1.00 96.56 183 PRO A O 1
ATOM 1294 N N . THR A 1 184 ? 10.245 -9.131 5.106 1.00 97.75 184 THR A N 1
ATOM 1295 C CA . THR A 1 184 ? 9.318 -9.368 6.213 1.00 97.75 184 THR A CA 1
ATOM 1296 C C . THR A 1 184 ? 8.445 -8.129 6.319 1.00 97.75 184 THR A C 1
ATOM 1298 O O . THR A 1 184 ? 8.872 -7.099 6.838 1.00 97.75 184 THR A O 1
ATOM 1301 N N . ALA A 1 185 ? 7.246 -8.216 5.756 1.00 97.44 185 ALA A N 1
ATOM 1302 C CA . ALA A 1 185 ? 6.308 -7.119 5.653 1.00 97.44 185 ALA A CA 1
ATOM 1303 C C . ALA A 1 185 ? 5.454 -7.043 6.920 1.00 97.44 185 ALA A C 1
ATOM 1305 O O . ALA A 1 185 ? 4.665 -7.943 7.205 1.00 97.44 185 ALA A O 1
ATOM 1306 N N . VAL A 1 186 ? 5.628 -5.962 7.681 1.00 98.38 186 VAL A N 1
ATOM 1307 C CA . VAL A 1 186 ? 4.796 -5.646 8.845 1.00 98.38 186 VAL A CA 1
ATOM 1308 C C . VAL A 1 186 ? 3.715 -4.662 8.414 1.00 98.38 186 VAL A C 1
ATOM 1310 O O . VAL A 1 186 ? 4.013 -3.631 7.804 1.00 98.38 186 VAL A O 1
ATOM 1313 N N . PHE A 1 187 ? 2.473 -4.994 8.734 1.00 98.62 187 PHE A N 1
ATOM 1314 C CA . PHE A 1 187 ? 1.279 -4.221 8.430 1.00 98.62 187 PHE A CA 1
ATOM 1315 C C . PHE A 1 187 ? 0.585 -3.846 9.730 1.00 98.62 187 PHE A C 1
ATOM 1317 O O . PHE A 1 187 ? 0.300 -4.721 10.545 1.00 98.62 187 PHE A O 1
ATOM 1324 N N . VAL A 1 188 ? 0.298 -2.561 9.924 1.00 98.50 188 VAL A N 1
ATOM 1325 C CA . VAL A 1 188 ? -0.420 -2.071 11.108 1.00 98.50 188 VAL A CA 1
ATOM 1326 C C . VAL A 1 188 ? -1.701 -1.386 1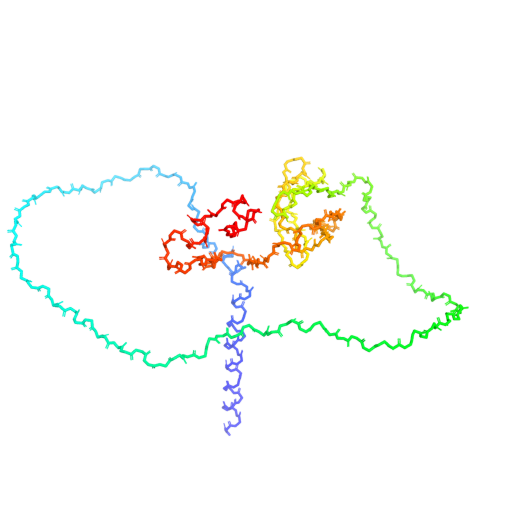0.665 1.00 98.50 188 VAL A C 1
ATOM 1328 O O . VAL A 1 188 ? -1.645 -0.345 10.013 1.00 98.50 188 VAL A O 1
ATOM 1331 N N . ALA A 1 189 ? -2.849 -1.964 11.006 1.00 98.25 189 ALA A N 1
ATOM 1332 C CA . ALA A 1 189 ? -4.150 -1.337 10.813 1.00 98.25 189 ALA A CA 1
ATOM 1333 C C . ALA A 1 189 ? -4.483 -0.505 12.053 1.00 98.25 189 ALA A C 1
ATOM 1335 O O . ALA A 1 189 ? -4.479 -1.048 13.156 1.00 98.25 189 ALA A O 1
ATOM 1336 N N . ALA A 1 190 ? -4.756 0.788 11.883 1.00 97.94 190 ALA A N 1
ATOM 1337 C CA . ALA A 1 190 ? -5.077 1.705 12.974 1.00 97.94 190 ALA A CA 1
ATOM 1338 C C . ALA A 1 190 ? -6.425 2.398 12.740 1.00 97.94 190 ALA A C 1
ATOM 1340 O O . ALA A 1 190 ? -6.640 3.019 11.694 1.00 97.94 190 ALA A O 1
ATOM 1341 N N . PHE A 1 191 ? -7.307 2.311 13.734 1.00 97.38 191 PHE A N 1
ATOM 1342 C CA . PHE A 1 191 ? -8.615 2.960 13.764 1.00 97.38 191 PHE A CA 1
ATOM 1343 C C . PHE A 1 191 ? -8.576 4.270 14.579 1.00 97.38 191 PHE A C 1
ATOM 1345 O O . PHE A 1 191 ? -7.684 4.460 15.410 1.00 97.38 191 PHE A O 1
ATOM 1352 N N . PRO A 1 192 ? -9.524 5.205 14.357 1.00 96.12 192 PRO A N 1
ATOM 1353 C CA . PRO A 1 192 ? -9.532 6.518 15.012 1.00 96.12 192 PRO A CA 1
ATOM 1354 C C . PRO A 1 192 ? -9.685 6.484 16.536 1.00 96.12 192 PRO A C 1
ATOM 1356 O O . PRO A 1 192 ? -9.252 7.414 17.209 1.00 96.12 192 PRO A O 1
ATOM 1359 N N . ASP A 1 193 ? -10.308 5.437 17.072 1.00 93.56 193 ASP A N 1
ATOM 1360 C CA . ASP A 1 193 ? -10.509 5.216 18.509 1.00 93.56 193 ASP A CA 1
ATOM 1361 C C . ASP A 1 193 ? -9.291 4.585 19.205 1.00 93.56 193 ASP A C 1
ATOM 1363 O O . ASP A 1 193 ? -9.324 4.326 20.406 1.00 93.56 193 ASP A O 1
ATOM 1367 N N . GLY A 1 194 ? -8.202 4.365 18.462 1.00 93.62 194 GLY A N 1
ATOM 1368 C CA . GLY A 1 194 ? -6.972 3.761 18.961 1.00 93.62 194 GLY A CA 1
ATOM 1369 C C . GLY A 1 194 ? -6.937 2.238 18.851 1.00 93.62 194 GLY A C 1
ATOM 1370 O O . GLY A 1 194 ? -5.878 1.656 19.102 1.00 93.62 194 GLY A O 1
ATOM 1371 N N . ALA A 1 195 ? -8.026 1.581 18.431 1.00 94.38 195 ALA A N 1
ATOM 1372 C CA . ALA A 1 195 ? -7.985 0.156 18.131 1.00 94.38 195 ALA A CA 1
ATOM 1373 C C . ALA A 1 195 ? -6.991 -0.105 16.990 1.00 94.38 195 ALA A C 1
ATOM 1375 O O . ALA A 1 195 ? -6.931 0.623 15.994 1.00 94.38 195 ALA A O 1
ATOM 1376 N N . SER A 1 196 ? -6.166 -1.137 17.140 1.00 95.75 196 SER A N 1
ATOM 1377 C CA . SER A 1 196 ? -5.169 -1.475 16.133 1.00 95.75 196 SER A CA 1
ATOM 1378 C C . SER A 1 196 ? -4.833 -2.953 16.137 1.00 95.75 196 SER A C 1
ATOM 1380 O O . SER A 1 196 ? -5.034 -3.653 17.128 1.00 95.75 196 SER A O 1
ATOM 1382 N N . ALA A 1 197 ? -4.311 -3.423 15.012 1.00 97.25 197 ALA A N 1
ATOM 1383 C CA . ALA A 1 197 ? -3.804 -4.776 14.881 1.00 97.25 197 ALA A CA 1
ATOM 1384 C C . ALA A 1 197 ? -2.583 -4.809 13.973 1.00 97.25 197 ALA A C 1
ATOM 1386 O O . ALA A 1 197 ? -2.439 -3.993 13.059 1.00 97.25 197 ALA A O 1
ATOM 1387 N N . VAL A 1 198 ? -1.717 -5.785 14.232 1.00 98.19 198 VAL A N 1
ATOM 1388 C CA . VAL A 1 198 ? -0.487 -6.005 13.478 1.00 98.19 198 VAL A CA 1
ATOM 1389 C C . VAL A 1 198 ? -0.559 -7.360 12.791 1.00 98.19 198 VAL A C 1
ATOM 1391 O O . VAL A 1 198 ? -0.878 -8.363 13.424 1.00 98.19 198 VAL A O 1
ATOM 1394 N N . GLY A 1 199 ? -0.237 -7.381 11.502 1.00 97.94 199 GLY A N 1
ATOM 1395 C CA . GLY A 1 199 ? -0.040 -8.592 10.717 1.00 97.94 199 GLY A CA 1
ATOM 1396 C C . GLY A 1 199 ? 1.371 -8.608 10.144 1.00 97.94 199 GLY A C 1
ATOM 1397 O O . GLY A 1 199 ? 1.870 -7.578 9.693 1.00 97.94 199 GLY A O 1
ATOM 1398 N N . THR A 1 200 ? 2.012 -9.774 10.148 1.00 98.38 200 THR A N 1
ATOM 1399 C CA . THR A 1 200 ? 3.349 -9.949 9.571 1.00 98.38 200 THR A CA 1
ATOM 1400 C C . THR A 1 200 ? 3.302 -11.028 8.507 1.00 98.38 200 THR A C 1
ATOM 1402 O O . THR A 1 200 ? 2.866 -12.145 8.777 1.00 98.38 200 THR A O 1
ATOM 1405 N N . VAL A 1 201 ? 3.794 -10.709 7.313 1.00 98.44 201 VAL A N 1
ATOM 1406 C CA . VAL A 1 201 ? 3.862 -11.632 6.176 1.00 98.44 201 VAL A CA 1
ATOM 1407 C C . VAL A 1 201 ? 5.304 -11.711 5.693 1.00 98.44 201 VAL A C 1
ATOM 1409 O O . VAL A 1 201 ? 5.968 -10.687 5.527 1.00 98.44 201 VAL A O 1
ATOM 1412 N N . ARG A 1 202 ? 5.821 -12.922 5.468 1.00 97.94 202 ARG A N 1
ATOM 1413 C CA . ARG A 1 202 ? 7.110 -13.083 4.784 1.00 97.94 202 ARG A CA 1
ATOM 1414 C C . ARG A 1 202 ? 6.893 -13.093 3.279 1.00 97.94 202 ARG A C 1
ATOM 1416 O O . ARG A 1 202 ? 6.095 -13.878 2.785 1.00 97.94 202 ARG A O 1
ATOM 1423 N N . VAL A 1 203 ? 7.652 -12.257 2.579 1.00 97.12 203 VAL A N 1
ATOM 1424 C CA . VAL A 1 203 ? 7.623 -12.095 1.123 1.00 97.12 203 VAL A CA 1
ATOM 1425 C C . VAL A 1 203 ? 9.069 -12.105 0.610 1.00 97.12 203 VAL A C 1
ATOM 1427 O O . VAL A 1 203 ? 9.633 -11.053 0.323 1.00 97.12 203 VAL A O 1
ATOM 1430 N N . PRO A 1 204 ? 9.739 -13.270 0.552 1.00 91.56 204 PRO A N 1
ATOM 1431 C CA . PRO A 1 204 ? 11.163 -13.339 0.205 1.00 91.56 204 PRO A CA 1
ATOM 1432 C C . PRO A 1 204 ? 11.496 -12.720 -1.161 1.00 91.56 204 PRO A C 1
ATOM 1434 O O . PRO A 1 204 ? 12.582 -12.173 -1.347 1.00 91.56 204 PRO A O 1
ATOM 1437 N N . ASP A 1 205 ? 10.537 -12.749 -2.087 1.00 88.88 205 ASP A N 1
ATOM 1438 C CA . ASP A 1 205 ? 10.699 -12.277 -3.460 1.00 88.88 205 ASP A CA 1
ATOM 1439 C C . ASP A 1 205 ? 10.736 -10.753 -3.608 1.00 88.88 205 ASP A C 1
ATOM 1441 O O . ASP A 1 205 ? 10.991 -10.269 -4.707 1.00 88.88 205 ASP A O 1
ATOM 1445 N N . THR A 1 206 ? 10.556 -9.962 -2.538 1.00 92.69 206 THR A N 1
ATOM 1446 C CA . THR A 1 206 ? 10.637 -8.489 -2.641 1.00 92.69 206 THR A CA 1
ATOM 1447 C C . THR A 1 206 ? 11.971 -8.010 -3.203 1.00 92.69 206 THR A C 1
ATOM 1449 O O . THR A 1 206 ? 12.012 -6.977 -3.853 1.00 92.69 206 THR A O 1
ATOM 1452 N N . GLY A 1 207 ? 13.060 -8.758 -2.979 1.00 89.19 207 GLY A N 1
ATOM 1453 C CA . GLY A 1 207 ? 14.382 -8.429 -3.523 1.00 89.19 207 GLY A CA 1
ATOM 1454 C C . GLY A 1 207 ? 14.501 -8.572 -5.045 1.00 89.19 207 GLY A C 1
ATOM 1455 O O . GLY A 1 207 ? 15.524 -8.188 -5.600 1.00 89.19 207 GLY A O 1
ATOM 1456 N N . ARG A 1 208 ? 13.484 -9.123 -5.720 1.00 90.88 208 ARG A N 1
ATOM 1457 C CA . ARG A 1 208 ? 13.421 -9.228 -7.186 1.00 90.88 208 ARG A CA 1
ATOM 1458 C C . ARG A 1 208 ? 12.821 -7.988 -7.854 1.00 90.88 208 ARG A C 1
ATOM 1460 O O . ARG A 1 208 ? 12.828 -7.924 -9.077 1.00 90.88 208 ARG A O 1
ATOM 1467 N N . TYR A 1 209 ? 12.300 -7.038 -7.075 1.00 91.81 209 TYR A N 1
ATOM 1468 C CA . TYR A 1 209 ? 11.580 -5.874 -7.584 1.00 91.81 209 TYR A CA 1
ATOM 1469 C C . TYR A 1 209 ? 12.141 -4.584 -6.990 1.00 91.81 209 TYR A C 1
ATOM 1471 O O . TYR A 1 209 ? 12.165 -4.412 -5.771 1.00 91.81 209 TYR A O 1
ATOM 1479 N N . ASP A 1 210 ? 12.493 -3.639 -7.857 1.00 90.44 210 ASP A N 1
ATOM 1480 C CA . ASP A 1 210 ? 12.689 -2.249 -7.460 1.00 90.44 210 ASP A CA 1
ATOM 1481 C C . ASP A 1 210 ? 11.335 -1.542 -7.436 1.00 90.44 210 ASP A C 1
ATOM 1483 O O . ASP A 1 210 ? 10.542 -1.642 -8.374 1.00 90.44 210 ASP A O 1
ATOM 1487 N N . ARG A 1 211 ? 11.040 -0.836 -6.341 1.00 90.62 211 ARG A N 1
ATOM 1488 C CA . ARG A 1 211 ? 9.726 -0.221 -6.130 1.00 90.62 211 ARG A CA 1
ATOM 1489 C C . ARG A 1 211 ? 9.836 1.259 -5.826 1.00 90.62 211 ARG A C 1
ATOM 1491 O O . ARG A 1 211 ? 10.575 1.677 -4.939 1.00 90.62 211 ARG A O 1
ATOM 1498 N N . ALA A 1 212 ? 9.011 2.030 -6.522 1.00 89.69 212 ALA A N 1
ATOM 1499 C CA . ALA A 1 212 ? 8.732 3.423 -6.224 1.00 89.69 212 ALA A CA 1
ATOM 1500 C C . ALA A 1 212 ? 7.239 3.562 -5.920 1.00 89.69 212 ALA A C 1
ATOM 1502 O O . ALA A 1 212 ? 6.399 3.071 -6.670 1.00 89.69 212 ALA A O 1
ATOM 1503 N N . VAL A 1 213 ? 6.906 4.231 -4.818 1.00 91.94 213 VAL A N 1
ATOM 1504 C CA . VAL A 1 213 ? 5.517 4.458 -4.408 1.00 91.94 213 VAL A CA 1
ATOM 1505 C C . VAL A 1 213 ? 5.281 5.954 -4.268 1.00 91.94 213 VAL A C 1
ATOM 1507 O O . VAL A 1 213 ? 6.013 6.640 -3.557 1.00 91.94 213 VAL A O 1
ATOM 1510 N N . LEU A 1 214 ? 4.247 6.455 -4.944 1.00 91.12 214 LEU A N 1
ATOM 1511 C CA . LEU A 1 214 ? 3.798 7.839 -4.839 1.00 91.12 214 LEU A CA 1
ATOM 1512 C C . LEU A 1 214 ? 2.540 7.898 -3.968 1.00 91.12 214 LEU A C 1
ATOM 1514 O O . LEU A 1 214 ? 1.535 7.265 -4.282 1.00 91.12 214 LEU A O 1
ATOM 1518 N N . GLN A 1 215 ? 2.586 8.692 -2.899 1.00 91.19 215 GLN A N 1
ATOM 1519 C CA . GLN A 1 215 ? 1.453 8.923 -2.009 1.00 91.19 215 GLN A CA 1
ATOM 1520 C C . GLN A 1 215 ? 1.249 10.426 -1.778 1.00 91.19 215 GLN A C 1
ATOM 1522 O O . GLN A 1 215 ? 2.205 11.160 -1.540 1.00 91.19 215 GLN A O 1
ATOM 1527 N N . TRP A 1 216 ? -0.007 10.874 -1.783 1.00 90.81 216 TRP A N 1
ATOM 1528 C CA . TRP A 1 216 ? -0.406 12.251 -1.476 1.00 90.81 216 TRP A CA 1
ATOM 1529 C C . TRP A 1 216 ? -1.663 12.269 -0.589 1.00 90.81 216 TRP A C 1
ATOM 1531 O O . TRP A 1 216 ? -2.239 11.229 -0.262 1.00 90.81 216 TRP A O 1
ATOM 1541 N N . ARG A 1 217 ? -2.089 13.464 -0.174 1.00 89.56 217 ARG A N 1
ATOM 1542 C CA . ARG A 1 217 ? -3.367 13.713 0.508 1.00 89.56 217 ARG A CA 1
ATOM 1543 C C . ARG A 1 217 ? -4.150 14.759 -0.280 1.00 89.56 217 ARG A C 1
ATOM 1545 O O . ARG A 1 217 ? -3.544 15.708 -0.763 1.00 89.56 217 ARG A O 1
ATOM 1552 N N . GLY A 1 218 ? -5.471 14.608 -0.353 1.00 87.00 218 GLY A N 1
ATOM 1553 C CA . GLY A 1 218 ? -6.344 15.504 -1.120 1.00 87.00 218 GLY A CA 1
ATOM 1554 C C . GLY A 1 218 ? -6.460 15.110 -2.595 1.00 87.00 218 GLY A C 1
ATOM 1555 O O . GLY A 1 218 ? -6.147 13.977 -2.971 1.00 87.00 218 GLY A O 1
ATOM 1556 N N . VAL A 1 219 ? -6.936 16.042 -3.419 1.00 84.69 219 VAL A N 1
ATOM 1557 C CA . VAL A 1 219 ? -7.020 15.870 -4.877 1.00 84.69 219 VAL A CA 1
ATOM 1558 C C . VAL A 1 219 ? -5.600 15.849 -5.453 1.00 84.69 219 VAL A C 1
ATOM 1560 O O . VAL A 1 219 ? -4.779 16.682 -5.076 1.00 84.69 219 VAL A O 1
ATOM 1563 N N . ALA A 1 220 ? -5.287 14.879 -6.317 1.00 78.81 220 ALA A N 1
ATOM 1564 C CA . ALA A 1 220 ? -3.987 14.814 -6.986 1.00 78.81 220 ALA A CA 1
ATOM 1565 C C . ALA A 1 220 ? -4.061 15.276 -8.430 1.00 78.81 220 ALA A C 1
ATOM 1567 O O . ALA A 1 220 ? -4.781 14.674 -9.222 1.00 78.81 220 ALA A O 1
ATOM 1568 N N . ASP A 1 221 ? -3.152 16.189 -8.761 1.00 81.19 221 ASP A N 1
ATOM 1569 C CA . ASP A 1 221 ? -2.692 16.465 -10.125 1.00 81.19 221 ASP A CA 1
ATOM 1570 C C . ASP A 1 221 ? -1.286 15.880 -10.371 1.00 81.19 221 ASP A C 1
ATOM 1572 O O . ASP A 1 221 ? -0.545 16.318 -11.249 1.00 81.19 221 ASP A O 1
ATOM 1576 N N . VAL A 1 222 ? -0.884 14.895 -9.560 1.00 86.00 222 VAL A N 1
ATOM 1577 C CA . VAL A 1 222 ? 0.392 14.181 -9.689 1.00 86.00 222 VAL A CA 1
ATOM 1578 C C . VAL A 1 222 ? 0.173 12.772 -10.219 1.00 86.00 222 VAL A C 1
ATOM 1580 O O . VAL A 1 222 ? -0.795 12.095 -9.871 1.00 86.00 222 VAL A O 1
ATOM 1583 N N . MET A 1 223 ? 1.108 12.314 -11.044 1.00 86.81 223 MET A N 1
ATOM 1584 C CA . MET A 1 223 ? 1.074 10.996 -11.661 1.00 86.81 223 MET A CA 1
ATOM 1585 C C . MET A 1 223 ? 2.454 10.350 -11.591 1.00 86.81 223 MET A C 1
ATOM 1587 O O . MET A 1 223 ? 3.471 11.021 -11.759 1.00 86.81 223 MET A O 1
ATOM 1591 N N . LEU A 1 224 ? 2.473 9.041 -11.346 1.00 91.12 224 LEU A N 1
ATOM 1592 C CA . LEU A 1 224 ? 3.663 8.222 -11.526 1.00 91.12 224 LEU A CA 1
ATOM 1593 C C . LEU A 1 224 ? 3.701 7.740 -12.980 1.00 91.12 224 LEU A C 1
ATOM 1595 O O . LEU A 1 224 ? 2.727 7.156 -13.456 1.00 91.12 224 LEU A O 1
ATOM 1599 N N . SER A 1 225 ? 4.819 8.001 -13.651 1.00 93.44 225 SER A N 1
ATOM 1600 C CA . SER A 1 225 ? 5.083 7.590 -15.030 1.00 93.44 225 SER A CA 1
ATOM 1601 C C . SER A 1 225 ? 6.365 6.771 -15.080 1.00 93.44 225 SER A C 1
ATOM 1603 O O . SER A 1 225 ? 7.393 7.212 -14.562 1.00 93.44 225 SER A O 1
ATOM 1605 N N . ALA A 1 226 ? 6.320 5.624 -15.750 1.00 93.88 226 ALA A N 1
ATOM 1606 C CA . ALA A 1 226 ? 7.499 4.864 -16.140 1.00 93.88 226 ALA A CA 1
ATOM 1607 C C . ALA A 1 226 ? 7.620 4.878 -17.667 1.00 93.88 226 ALA A C 1
ATOM 1609 O O . ALA A 1 226 ? 6.640 4.670 -18.375 1.00 93.88 226 ALA A O 1
ATOM 1610 N N . TYR A 1 227 ? 8.818 5.159 -18.172 1.00 94.88 227 TYR A N 1
ATOM 1611 C CA . TYR A 1 227 ? 9.119 5.166 -19.603 1.00 94.88 227 TYR A CA 1
ATOM 1612 C C . TYR A 1 227 ? 10.037 3.991 -19.900 1.00 94.88 227 TYR A C 1
ATOM 1614 O O . TYR A 1 227 ? 11.242 4.039 -19.647 1.00 94.88 227 TYR A O 1
ATOM 1622 N N . GLU A 1 228 ? 9.449 2.908 -20.381 1.00 94.31 228 GLU A N 1
ATOM 1623 C CA . GLU A 1 228 ? 10.144 1.654 -20.620 1.00 94.31 228 GLU A CA 1
ATOM 1624 C C . GLU A 1 228 ? 10.716 1.619 -22.036 1.00 94.31 228 GLU A C 1
ATOM 1626 O O . GLU A 1 228 ? 10.142 2.175 -22.971 1.00 94.31 228 GLU A O 1
ATOM 1631 N N . PHE A 1 229 ? 11.868 0.966 -22.197 1.00 94.44 229 PHE A N 1
ATOM 1632 C CA . PHE A 1 229 ? 12.485 0.705 -23.507 1.00 94.44 229 PHE A CA 1
ATOM 1633 C C . PHE A 1 229 ? 12.706 1.951 -24.385 1.00 94.44 229 PHE A C 1
ATOM 1635 O O . PHE A 1 229 ? 12.766 1.851 -25.606 1.00 94.44 229 PHE A O 1
ATOM 1642 N N . GLY A 1 230 ? 12.861 3.126 -23.766 1.00 95.56 230 GLY A N 1
ATOM 1643 C CA . GLY A 1 230 ? 13.085 4.391 -24.471 1.00 95.56 230 GLY A CA 1
ATOM 1644 C C . GLY A 1 230 ? 11.818 5.077 -24.986 1.00 95.56 230 GLY A C 1
ATOM 1645 O O . GLY A 1 230 ? 11.940 6.005 -25.781 1.00 95.56 230 GLY A O 1
ATOM 1646 N N . ALA A 1 231 ? 10.633 4.651 -24.540 1.00 96.88 231 ALA A N 1
ATOM 1647 C CA . ALA A 1 231 ? 9.366 5.250 -24.939 1.00 96.88 231 ALA A CA 1
ATOM 1648 C C . ALA A 1 231 ? 9.271 6.745 -24.596 1.00 96.88 231 ALA A C 1
ATOM 1650 O O . ALA A 1 231 ? 9.726 7.202 -23.544 1.00 96.88 231 ALA A O 1
ATOM 1651 N N . GLY A 1 232 ? 8.625 7.494 -25.486 1.00 96.94 232 GLY A N 1
ATOM 1652 C CA . GLY A 1 232 ? 8.184 8.865 -25.269 1.00 96.94 232 GLY A CA 1
ATOM 1653 C C . GLY A 1 232 ? 6.818 8.959 -24.582 1.00 96.94 232 GLY A C 1
ATOM 1654 O O . GLY A 1 232 ? 6.152 7.966 -24.288 1.00 96.94 232 GLY A O 1
ATOM 1655 N N . PHE A 1 233 ? 6.372 10.190 -24.328 1.00 94.38 233 PHE A N 1
ATOM 1656 C CA . PHE A 1 233 ? 5.056 10.451 -23.743 1.00 94.38 233 PHE A CA 1
ATOM 1657 C C . PHE A 1 233 ? 3.926 9.954 -24.647 1.00 94.38 233 PHE A C 1
ATOM 1659 O O . PHE A 1 233 ? 3.830 10.338 -25.809 1.00 94.38 233 PHE A O 1
ATOM 1666 N N . GLY A 1 234 ? 3.048 9.133 -24.071 1.00 92.94 234 GLY A N 1
ATOM 1667 C CA . GLY A 1 234 ? 1.873 8.587 -24.753 1.00 92.94 234 GLY A CA 1
ATOM 1668 C C . GLY A 1 234 ? 2.170 7.409 -25.684 1.00 92.94 234 GLY A C 1
ATOM 1669 O O . GLY A 1 234 ? 1.241 6.864 -26.272 1.00 92.94 234 GLY A O 1
ATOM 1670 N N . GLU A 1 235 ? 3.432 6.997 -25.807 1.00 96.62 235 GLU A N 1
ATOM 1671 C CA . GLU A 1 235 ? 3.804 5.797 -26.552 1.00 96.62 235 GLU A CA 1
ATOM 1672 C C . GLU A 1 235 ? 3.530 4.521 -25.743 1.00 96.62 235 GLU A C 1
ATOM 1674 O O . GLU A 1 235 ? 3.301 4.565 -24.535 1.00 96.62 235 GLU A O 1
ATOM 1679 N N . ALA A 1 236 ? 3.591 3.364 -26.408 1.00 92.88 236 ALA A N 1
ATOM 1680 C CA . ALA A 1 236 ? 3.227 2.074 -25.817 1.00 92.88 236 ALA A CA 1
ATOM 1681 C C . ALA A 1 236 ? 4.001 1.736 -24.525 1.00 92.88 236 ALA A C 1
ATOM 1683 O O . ALA A 1 236 ? 3.422 1.163 -23.606 1.00 92.88 236 ALA A O 1
ATOM 1684 N N . GLY A 1 237 ? 5.283 2.115 -24.437 1.00 93.56 237 GLY A N 1
ATOM 1685 C CA . GLY A 1 237 ? 6.122 1.892 -23.251 1.00 93.56 237 GLY A CA 1
ATOM 1686 C C . GLY A 1 237 ? 6.006 2.966 -22.163 1.00 93.56 237 GLY A C 1
ATOM 1687 O O . GLY A 1 237 ? 6.732 2.897 -21.175 1.00 93.56 237 GLY A O 1
ATOM 1688 N N . HIS A 1 238 ? 5.137 3.970 -22.315 1.00 95.19 238 HIS A N 1
ATOM 1689 C CA . HIS A 1 238 ? 4.822 4.905 -21.235 1.00 95.19 238 HIS A CA 1
ATOM 1690 C C . HIS A 1 238 ? 3.744 4.290 -20.337 1.00 95.19 238 HIS A C 1
ATOM 1692 O O . HIS A 1 238 ? 2.558 4.321 -20.671 1.00 95.19 238 HIS A O 1
ATOM 1698 N N . ILE A 1 239 ? 4.161 3.732 -19.202 1.00 94.38 239 ILE A N 1
ATOM 1699 C CA . ILE A 1 239 ? 3.285 3.123 -18.201 1.00 94.38 239 ILE A CA 1
ATOM 1700 C C . ILE A 1 239 ? 2.842 4.189 -17.200 1.00 94.38 239 ILE A C 1
ATOM 1702 O O . ILE A 1 239 ? 3.661 4.892 -16.604 1.00 94.38 239 ILE A O 1
ATOM 1706 N N . TYR A 1 240 ? 1.530 4.328 -17.040 1.00 92.81 240 TYR A N 1
ATOM 1707 C CA . TYR A 1 240 ? 0.892 5.287 -16.139 1.00 92.81 240 TYR A CA 1
ATOM 1708 C C . TYR A 1 240 ? -0.531 4.819 -15.815 1.00 92.81 240 TYR A C 1
ATOM 1710 O O . TYR A 1 240 ? -0.984 3.789 -16.304 1.00 92.81 240 TYR A O 1
ATOM 1718 N N . ARG A 1 241 ? -1.294 5.591 -15.033 1.00 90.44 241 ARG A N 1
ATOM 1719 C CA . ARG A 1 241 ? -2.666 5.211 -14.634 1.00 90.44 241 ARG A CA 1
ATOM 1720 C C . ARG A 1 241 ? -3.602 4.872 -15.812 1.00 90.44 241 ARG A C 1
ATOM 1722 O O . ARG A 1 241 ? -4.510 4.073 -15.632 1.00 90.44 241 ARG A O 1
ATOM 1729 N N . GLY A 1 242 ? -3.418 5.492 -16.980 1.00 91.12 242 GLY A N 1
ATOM 1730 C CA . GLY A 1 242 ? -4.218 5.229 -18.185 1.00 91.12 242 GLY A CA 1
ATOM 1731 C C . GLY A 1 242 ? -3.640 4.160 -19.120 1.00 91.12 242 GLY A C 1
ATOM 1732 O O . GLY A 1 242 ? -4.275 3.837 -20.117 1.00 91.12 242 GLY A O 1
ATOM 1733 N N . ASN A 1 243 ? -2.455 3.631 -18.814 1.00 92.75 243 ASN A N 1
ATOM 1734 C CA . ASN A 1 243 ? -1.787 2.555 -19.545 1.00 92.75 243 ASN A CA 1
ATOM 1735 C C . ASN A 1 243 ? -0.985 1.714 -18.542 1.00 92.75 243 ASN A C 1
ATOM 1737 O O . ASN A 1 243 ? 0.227 1.876 -18.419 1.00 92.75 243 ASN A O 1
ATOM 1741 N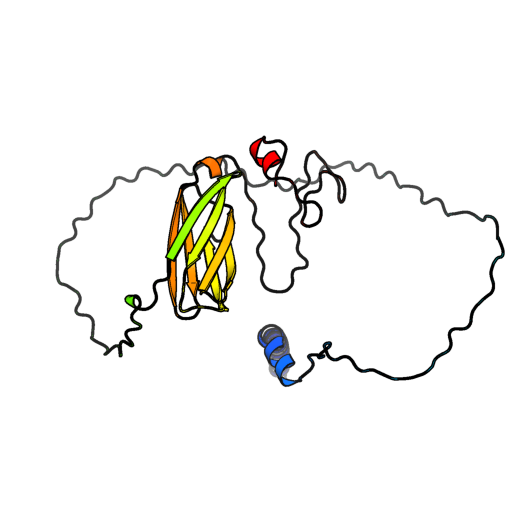 N . THR A 1 244 ? -1.678 0.906 -17.742 1.00 91.69 244 THR A N 1
ATOM 1742 C CA . THR A 1 244 ? -1.052 0.031 -16.741 1.00 91.69 244 THR A CA 1
ATOM 1743 C C . THR A 1 244 ? -0.495 -1.225 -17.398 1.00 91.69 244 THR A C 1
ATOM 1745 O O . THR A 1 244 ? -1.035 -1.688 -18.404 1.00 91.69 244 THR A O 1
ATOM 1748 N N . ALA A 1 245 ? 0.554 -1.801 -16.817 1.00 86.38 245 ALA A N 1
ATOM 1749 C CA . ALA A 1 245 ? 1.117 -3.056 -17.287 1.00 86.38 245 ALA A CA 1
ATOM 1750 C C . ALA A 1 245 ? 0.551 -4.247 -16.494 1.00 86.38 245 ALA A C 1
ATOM 1752 O O . ALA A 1 245 ? 0.003 -4.098 -15.404 1.00 86.38 245 ALA A O 1
ATOM 1753 N N . ASP A 1 246 ? 0.648 -5.444 -17.071 1.00 85.00 246 ASP A N 1
ATOM 1754 C CA . ASP A 1 246 ? 0.265 -6.683 -16.391 1.00 85.00 246 ASP A CA 1
ATOM 1755 C C . ASP A 1 246 ? 1.372 -7.108 -15.411 1.00 85.00 246 ASP A C 1
ATOM 1757 O O . ASP A 1 246 ? 2.560 -7.057 -15.749 1.00 85.00 246 ASP A O 1
ATOM 1761 N N . ALA A 1 247 ? 0.991 -7.583 -14.223 1.00 82.62 247 ALA A N 1
ATOM 1762 C CA . ALA A 1 247 ? 1.912 -8.152 -13.241 1.00 82.62 247 ALA A CA 1
ATOM 1763 C C . ALA A 1 247 ? 2.787 -9.279 -13.824 1.00 82.62 247 ALA A C 1
ATOM 1765 O O . ALA A 1 247 ? 3.945 -9.418 -13.431 1.00 82.62 247 ALA A O 1
ATOM 1766 N N . ALA A 1 248 ? 2.291 -10.030 -14.813 1.00 88.94 248 ALA A N 1
ATOM 1767 C CA . ALA A 1 248 ? 3.045 -11.048 -15.536 1.00 88.94 248 ALA A CA 1
ATOM 1768 C C . ALA A 1 248 ? 4.355 -10.510 -16.132 1.00 88.94 248 ALA A C 1
ATOM 1770 O O . ALA A 1 248 ? 5.369 -11.204 -16.078 1.00 88.94 248 ALA A O 1
ATOM 1771 N N . ARG A 1 249 ? 4.373 -9.261 -16.622 1.00 90.12 249 ARG A N 1
ATOM 1772 C CA . ARG A 1 249 ? 5.588 -8.626 -17.167 1.00 90.12 249 ARG A CA 1
ATOM 1773 C C . ARG A 1 249 ? 6.643 -8.393 -16.093 1.00 90.12 249 ARG A C 1
ATOM 1775 O O . ARG A 1 249 ? 7.829 -8.608 -16.340 1.00 90.12 249 ARG A O 1
ATOM 1782 N N . ALA A 1 250 ? 6.211 -8.007 -14.892 1.00 88.19 250 ALA A N 1
ATOM 1783 C CA . ALA A 1 250 ? 7.102 -7.872 -13.744 1.00 88.19 250 ALA A CA 1
ATOM 1784 C C . ALA A 1 250 ? 7.666 -9.234 -13.312 1.00 88.19 250 ALA A C 1
ATOM 1786 O O . ALA A 1 250 ? 8.845 -9.333 -12.978 1.00 88.19 250 ALA A O 1
ATOM 1787 N N . ILE A 1 251 ? 6.861 -10.300 -13.376 1.00 90.44 251 ILE A N 1
ATOM 1788 C CA . ILE A 1 251 ? 7.286 -11.666 -13.028 1.00 90.44 251 ILE A CA 1
ATOM 1789 C C . ILE A 1 251 ? 8.328 -12.204 -14.023 1.00 90.44 251 ILE A C 1
ATOM 1791 O O . ILE A 1 251 ? 9.307 -12.834 -13.605 1.00 90.44 251 ILE A O 1
ATOM 1795 N N . THR A 1 252 ? 8.139 -11.957 -15.325 1.00 91.19 252 THR A N 1
ATOM 1796 C CA . THR A 1 252 ? 9.060 -12.395 -16.392 1.00 91.19 252 THR A CA 1
ATOM 1797 C C . THR A 1 252 ? 10.275 -11.480 -16.562 1.00 91.19 252 THR A C 1
ATOM 1799 O O . THR A 1 252 ? 11.250 -11.883 -17.195 1.00 91.19 252 THR A O 1
ATOM 1802 N N . GLY A 1 253 ? 10.260 -10.280 -15.970 1.00 87.31 253 GLY A N 1
ATOM 1803 C CA . GLY A 1 253 ? 11.327 -9.283 -16.105 1.00 87.31 253 GLY A CA 1
ATOM 1804 C C . GLY A 1 253 ? 11.283 -8.506 -17.426 1.00 87.31 253 GLY A C 1
ATOM 1805 O O . GLY A 1 253 ? 12.269 -7.881 -17.808 1.00 87.31 253 GLY A O 1
ATOM 1806 N N . GLU A 1 254 ? 10.149 -8.535 -18.126 1.00 89.44 254 GLU A N 1
ATOM 1807 C CA . GLU A 1 254 ? 9.910 -7.824 -19.389 1.00 89.44 254 GLU A CA 1
ATOM 1808 C C . GLU A 1 254 ? 9.422 -6.376 -19.183 1.00 89.44 254 GLU A C 1
ATOM 1810 O O . GLU A 1 254 ? 9.103 -5.684 -20.152 1.00 89.44 254 GLU A O 1
ATOM 1815 N N . GLY A 1 255 ? 9.305 -5.909 -17.938 1.00 88.50 255 GLY A N 1
ATOM 1816 C CA . GLY A 1 255 ? 8.902 -4.545 -17.579 1.00 88.50 255 GLY A CA 1
ATOM 1817 C C . GLY A 1 255 ? 8.395 -4.440 -16.141 1.00 88.50 255 GLY A C 1
ATOM 1818 O O . GLY A 1 255 ? 8.443 -5.408 -15.388 1.00 88.50 255 GLY A O 1
ATOM 1819 N N . GLY A 1 256 ? 7.916 -3.261 -15.760 1.00 84.56 256 GLY A N 1
ATOM 1820 C CA . GLY A 1 256 ? 7.140 -3.028 -14.547 1.00 84.56 256 GLY A CA 1
ATOM 1821 C C . GLY A 1 256 ? 5.665 -3.411 -14.710 1.00 84.56 256 GLY A C 1
ATOM 1822 O O . GLY A 1 256 ? 5.234 -3.868 -15.771 1.00 84.56 256 GLY A O 1
ATOM 1823 N N . SER A 1 257 ? 4.902 -3.210 -13.634 1.00 76.75 257 SER A N 1
ATOM 1824 C CA . SER A 1 257 ? 3.454 -3.455 -13.518 1.00 76.75 257 SER A CA 1
ATOM 1825 C C . SER A 1 257 ? 2.725 -2.185 -13.095 1.00 76.75 257 SER A C 1
ATOM 1827 O O . SER A 1 257 ? 3.184 -1.607 -12.080 1.00 76.75 257 SER A O 1
#